Protein AF-0000000084341227 (afdb_homodimer)

Organism: Pseudonocardia thermophila (NCBI:txid1848)

Structure (mmCIF, N/CA/C/O backbone):
data_AF-0000000084341227-model_v1
#
loop_
_entity.id
_entity.type
_entity.pdbx_description
1 polymer 'Uncharacterized protein'
#
loop_
_atom_site.group_PDB
_atom_site.id
_atom_site.type_symbol
_atom_site.label_atom_id
_atom_site.label_alt_id
_atom_site.label_comp_id
_atom_site.label_asym_id
_atom_site.label_entity_id
_atom_site.label_seq_id
_atom_site.pdbx_PDB_ins_code
_atom_site.Cartn_x
_atom_site.Cartn_y
_atom_site.Cartn_z
_atom_site.occupancy
_atom_site.B_iso_or_equiv
_atom_site.auth_seq_id
_atom_site.auth_comp_id
_atom_site.auth_asym_id
_atom_site.auth_atom_id
_atom_site.pdbx_PDB_model_num
ATOM 1 N N . MET A 1 1 ? 12.602 -6.02 14.43 1 20.39 1 MET A N 1
ATOM 2 C CA . MET A 1 1 ? 13.609 -5.242 13.719 1 20.39 1 MET A CA 1
ATOM 3 C C . MET A 1 1 ? 13.367 -3.746 13.891 1 20.39 1 MET A C 1
ATOM 5 O O . MET A 1 1 ? 12.32 -3.234 13.469 1 20.39 1 MET A O 1
ATOM 9 N N . SER A 1 2 ? 13.93 -3.207 14.93 1 24.12 2 SER A N 1
ATOM 10 C CA . SER A 1 2 ? 13.805 -1.812 15.336 1 24.12 2 SER A CA 1
ATOM 11 C C . SER A 1 2 ? 14.477 -0.881 14.328 1 24.12 2 SER A C 1
ATOM 13 O O . SER A 1 2 ? 15.586 -1.153 13.867 1 24.12 2 SER A O 1
ATOM 15 N N . VAL A 1 3 ? 13.797 -0.52 13.32 1 30.31 3 VAL A N 1
ATOM 16 C CA . VAL A 1 3 ? 14.445 0.302 12.305 1 30.31 3 VAL A CA 1
ATOM 17 C C . VAL A 1 3 ? 15.055 1.54 12.953 1 30.31 3 VAL A C 1
ATOM 19 O O . VAL A 1 3 ? 14.344 2.369 13.523 1 30.31 3 VAL A O 1
ATOM 22 N N . ALA A 1 4 ? 16.203 1.324 13.625 1 31.72 4 ALA A N 1
ATOM 23 C CA . ALA A 1 4 ? 17.047 2.41 14.117 1 31.72 4 ALA A CA 1
ATOM 24 C C . ALA A 1 4 ? 17.797 3.082 12.969 1 31.72 4 ALA A C 1
ATOM 26 O O . ALA A 1 4 ? 18.312 2.406 12.078 1 31.72 4 ALA A O 1
ATOM 27 N N . PHE A 1 5 ? 17.297 4.176 12.422 1 31.36 5 PHE A N 1
ATOM 28 C CA . PHE A 1 5 ? 18.078 4.957 11.469 1 31.36 5 PHE A CA 1
ATOM 29 C C . PHE A 1 5 ? 19.391 5.406 12.086 1 31.36 5 PHE A C 1
ATOM 31 O O . PHE A 1 5 ? 19.406 6.16 13.062 1 31.36 5 PHE A O 1
ATOM 38 N N . VAL A 1 6 ? 20.25 4.523 12.195 1 34.81 6 VAL A N 1
ATOM 39 C CA . VAL A 1 6 ? 21.531 4.805 12.836 1 34.81 6 VAL A CA 1
ATOM 40 C C . VAL A 1 6 ? 22.312 5.824 12.008 1 34.81 6 VAL A C 1
ATOM 42 O O . VAL A 1 6 ? 22.641 5.57 10.844 1 34.81 6 VAL A O 1
ATOM 45 N N . ARG A 1 7 ? 22 7.164 12.07 1 32.31 7 ARG A N 1
ATOM 46 C CA . ARG A 1 7 ? 23 8.086 11.531 1 32.31 7 ARG A CA 1
ATOM 47 C C . ARG A 1 7 ? 24.344 7.91 12.219 1 32.31 7 ARG A C 1
ATOM 49 O O . ARG A 1 7 ? 24.406 7.422 13.352 1 32.31 7 ARG A O 1
ATOM 56 N N . GLU A 1 8 ? 25.5 8.156 11.43 1 34.75 8 GLU A N 1
ATOM 57 C CA . GLU A 1 8 ? 26.828 8.234 12.039 1 34.75 8 GLU A CA 1
ATOM 58 C C . GLU A 1 8 ? 26.781 9.023 13.344 1 34.75 8 GLU A C 1
ATOM 60 O O . GLU A 1 8 ? 27.219 8.531 14.383 1 34.75 8 GLU A O 1
ATOM 65 N N . GLU A 1 9 ? 27.422 10.5 13.195 1 32.94 9 GLU A N 1
ATOM 66 C CA . GLU A 1 9 ? 27.875 11.281 14.344 1 32.94 9 GLU A CA 1
ATOM 67 C C . GLU A 1 9 ? 26.688 11.711 15.203 1 32.94 9 GLU A C 1
ATOM 69 O O . GLU A 1 9 ? 25.766 12.367 14.719 1 32.94 9 GLU A O 1
ATOM 74 N N . GLY A 1 10 ? 26.141 11.172 16.25 1 33.69 10 GLY A N 1
ATOM 75 C CA . GLY A 1 10 ? 25.25 11.258 17.391 1 33.69 10 GLY A CA 1
ATOM 76 C C . GLY A 1 10 ? 24.062 12.172 17.156 1 33.69 10 GLY A C 1
ATOM 77 O O . GLY A 1 10 ? 23.203 12.328 18.016 1 33.69 10 GLY A O 1
ATOM 78 N N . LYS A 1 11 ? 24.312 13.539 16.531 1 34.28 11 LYS A N 1
ATOM 79 C CA . LYS A 1 11 ? 23.297 14.586 16.594 1 34.28 11 LYS A CA 1
ATOM 80 C C . LYS A 1 11 ? 22.078 14.211 15.758 1 34.28 11 LYS A C 1
ATOM 82 O O . LYS A 1 11 ? 22.172 14.062 14.539 1 34.28 11 LYS A O 1
ATOM 87 N N . LEU A 1 12 ? 21.297 13.273 15.922 1 38.06 12 LEU A N 1
ATOM 88 C CA . LEU A 1 12 ? 19.875 13.156 15.594 1 38.06 12 LEU A CA 1
ATOM 89 C C . LEU A 1 12 ? 19.188 14.516 15.648 1 38.06 12 LEU A C 1
ATOM 91 O O . LEU A 1 12 ? 18.641 14.898 16.688 1 38.06 12 LEU A O 1
ATOM 95 N N . THR A 1 13 ? 19.875 15.617 15.375 1 35.28 13 THR A N 1
ATOM 96 C CA . THR A 1 13 ? 19.531 16.984 15.766 1 35.28 13 THR A CA 1
ATOM 97 C C . THR A 1 13 ? 18.109 17.344 15.328 1 35.28 13 THR A C 1
ATOM 99 O O . THR A 1 13 ? 17.266 17.672 16.156 1 35.28 13 THR A O 1
ATOM 102 N N . THR A 1 14 ? 17.969 18.312 14.086 1 36.72 14 THR A N 1
ATOM 103 C CA . THR A 1 14 ? 17.109 19.422 13.727 1 36.72 14 THR A CA 1
ATOM 104 C C . THR A 1 1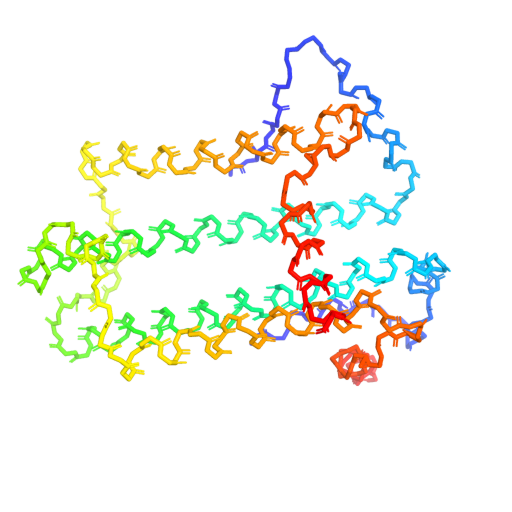4 ? 15.75 18.922 13.234 1 36.72 14 THR A C 1
ATOM 106 O O . THR A 1 14 ? 14.789 19.703 13.156 1 36.72 14 THR A O 1
ATOM 109 N N . GLU A 1 15 ? 15.664 17.953 12.359 1 40.62 15 GLU A N 1
ATOM 110 C CA . GLU A 1 15 ? 14.383 17.516 11.82 1 40.62 15 GLU A CA 1
ATOM 111 C C . GLU A 1 15 ? 13.375 17.25 12.938 1 40.62 15 GLU A C 1
ATOM 113 O O . GLU A 1 15 ? 12.164 17.391 12.734 1 40.62 15 GLU A O 1
ATOM 118 N N . PHE A 1 16 ? 13.75 16.812 13.977 1 42.38 16 PHE A N 1
ATOM 119 C CA . PHE A 1 16 ? 13.07 16.625 15.258 1 42.38 16 PHE A CA 1
ATOM 120 C C . PHE A 1 16 ? 12.516 17.953 15.758 1 42.38 16 PHE A C 1
ATOM 122 O O . PHE A 1 16 ? 11.695 17.984 16.688 1 42.38 16 PHE A O 1
ATOM 129 N N . ASP A 1 17 ? 13.234 18.922 15.281 1 46.44 17 ASP A N 1
ATOM 130 C CA . ASP A 1 17 ? 12.578 20.172 15.641 1 46.44 17 ASP A CA 1
ATOM 131 C C . ASP A 1 17 ? 11.211 20.281 14.961 1 46.44 17 ASP A C 1
ATOM 133 O O . ASP A 1 17 ? 10.32 20.984 15.461 1 46.44 17 ASP A O 1
ATOM 137 N N . TYR A 1 18 ? 11.234 20.031 13.617 1 45.94 18 TYR A N 1
ATOM 138 C CA . TYR A 1 18 ? 9.922 20.031 12.984 1 45.94 18 TYR A CA 1
ATOM 139 C C . TYR A 1 18 ? 8.891 19.328 13.852 1 45.94 18 TYR A C 1
ATOM 141 O O . TYR A 1 18 ? 7.703 19.656 13.812 1 45.94 18 TYR A O 1
ATOM 149 N N . LEU A 1 19 ? 9.484 18.281 14.68 1 52.97 19 LEU A N 1
ATOM 150 C CA . LEU A 1 19 ? 8.625 17.516 15.578 1 52.97 19 LEU A CA 1
ATOM 151 C C . LEU A 1 19 ? 8.398 18.266 16.891 1 52.97 19 LEU A C 1
ATOM 153 O O . LEU A 1 19 ? 8.07 17.641 17.906 1 52.97 19 LEU A O 1
ATOM 157 N N . ARG A 1 20 ? 8.867 19.438 16.734 1 56.62 20 ARG A N 1
ATOM 158 C CA . ARG A 1 20 ? 8.57 20.203 17.938 1 56.62 20 ARG A CA 1
ATOM 159 C C . ARG A 1 20 ? 7.07 20.281 18.188 1 56.62 20 ARG A C 1
ATOM 161 O O . ARG A 1 20 ? 6.625 20.359 19.328 1 56.62 20 ARG A O 1
ATOM 168 N N . ASP A 1 21 ? 6.469 20.203 16.875 1 69.06 21 ASP A N 1
ATOM 169 C CA . ASP A 1 21 ? 5.02 20.141 17.031 1 69.06 21 ASP A CA 1
ATOM 170 C C . ASP A 1 21 ? 4.555 18.703 17.25 1 69.06 21 ASP A C 1
ATOM 172 O O . ASP A 1 21 ? 4.797 17.844 16.391 1 69.06 21 ASP A O 1
ATOM 176 N N . ARG A 1 22 ? 4.219 18.344 18.422 1 72.75 22 ARG A N 1
ATOM 177 C CA . ARG A 1 22 ? 3.789 17.016 18.844 1 72.75 22 ARG A CA 1
ATOM 178 C C . ARG A 1 22 ? 2.816 16.422 17.844 1 72.75 22 ARG A C 1
ATOM 180 O O . ARG A 1 22 ? 2.873 15.219 17.562 1 72.75 22 ARG A O 1
ATOM 187 N N . GLN A 1 23 ? 2.012 17.281 17.312 1 75.38 23 GLN A N 1
ATOM 188 C CA . GLN A 1 23 ? 1.016 16.781 16.375 1 75.38 23 GLN A CA 1
ATOM 189 C C . GLN A 1 23 ? 1.67 16.328 15.07 1 75.38 23 GLN A C 1
ATOM 191 O O . GLN A 1 23 ? 1.323 15.281 14.523 1 75.38 23 GLN A O 1
ATOM 196 N N . VAL A 1 24 ? 2.562 17.078 14.547 1 78 24 VAL A N 1
ATOM 197 C CA . VAL A 1 24 ? 3.254 16.766 13.305 1 78 24 VAL A CA 1
ATOM 198 C C . VAL A 1 24 ? 4.109 15.516 13.492 1 78 24 VAL A C 1
ATOM 200 O O . VAL A 1 24 ? 4.168 14.656 12.609 1 78 24 VAL A O 1
ATOM 203 N N . SER A 1 25 ? 4.672 15.375 14.656 1 78.31 25 SER A N 1
ATOM 204 C CA . SER A 1 25 ? 5.48 14.195 14.953 1 78.31 25 SER A CA 1
ATOM 205 C C . SER A 1 25 ? 4.641 12.922 14.938 1 78.31 25 SER A C 1
ATOM 207 O O . SER A 1 25 ? 5.074 11.891 14.422 1 78.31 25 SER A O 1
ATOM 209 N N . LYS A 1 26 ? 3.475 13.039 15.484 1 81.06 26 LYS A N 1
ATOM 210 C CA . LYS A 1 26 ? 2.582 11.883 15.508 1 81.06 26 LYS A CA 1
ATOM 211 C C . LYS A 1 26 ? 2.146 11.508 14.094 1 81.06 26 LYS A C 1
ATOM 213 O O . LYS A 1 26 ? 2.049 10.32 13.766 1 81.06 26 LYS A O 1
ATOM 218 N N . LEU A 1 27 ? 1.914 12.562 13.273 1 83.75 27 LEU A N 1
ATOM 219 C CA . LEU A 1 27 ? 1.545 12.312 11.883 1 83.75 27 LEU A CA 1
ATOM 220 C C . LEU A 1 27 ? 2.684 11.633 11.133 1 83.75 27 LEU A C 1
ATOM 222 O O . LEU A 1 27 ? 2.451 10.719 10.336 1 83.75 27 LEU A O 1
ATOM 226 N N . LEU A 1 28 ? 3.879 12.047 11.414 1 82.62 28 LEU A N 1
ATOM 227 C CA . LEU A 1 28 ? 5.039 11.422 10.781 1 82.62 28 LEU A CA 1
ATOM 228 C C . LEU A 1 28 ? 5.156 9.961 11.188 1 82.62 28 LEU A C 1
ATOM 230 O O . LEU A 1 28 ? 5.426 9.102 10.344 1 82.62 28 LEU A O 1
ATOM 234 N N . ASP A 1 29 ? 4.879 9.641 12.453 1 82.56 29 ASP A N 1
ATOM 235 C CA . ASP A 1 29 ? 4.91 8.266 12.93 1 82.56 29 ASP A CA 1
ATOM 236 C C . ASP A 1 29 ? 3.893 7.402 12.188 1 82.56 29 ASP A C 1
ATOM 238 O O . ASP A 1 29 ? 4.195 6.27 11.805 1 82.56 29 ASP A O 1
ATOM 242 N N . LEU A 1 30 ? 2.707 7.965 12.008 1 88.5 30 LEU A N 1
ATOM 243 C CA . LEU A 1 30 ? 1.644 7.238 11.32 1 88.5 30 LEU A CA 1
ATOM 244 C C . LEU A 1 30 ? 2.023 6.957 9.875 1 88.5 30 LEU A C 1
ATOM 246 O O . LEU A 1 30 ? 1.785 5.859 9.367 1 88.5 30 LEU A O 1
ATOM 250 N N . VAL A 1 31 ? 2.619 7.934 9.203 1 89.19 31 VAL A N 1
ATOM 251 C CA . VAL A 1 31 ? 3.035 7.77 7.812 1 89.19 31 VAL A CA 1
ATOM 252 C C . VAL A 1 31 ? 4.125 6.703 7.723 1 89.19 31 VAL A C 1
ATOM 254 O O . VAL A 1 31 ? 4.086 5.84 6.84 1 89.19 31 VAL A O 1
ATOM 257 N N . LEU A 1 32 ? 5.027 6.676 8.68 1 87.62 32 LEU A N 1
ATOM 258 C CA . LEU A 1 32 ? 6.113 5.703 8.672 1 87.62 32 LEU A CA 1
ATOM 259 C C . LEU A 1 32 ? 5.582 4.297 8.922 1 87.62 32 LEU A C 1
ATOM 261 O O . LEU A 1 32 ? 6.051 3.334 8.305 1 87.62 32 LEU A O 1
ATOM 265 N N . GLN A 1 33 ? 4.625 4.23 9.859 1 90.12 33 GLN A N 1
ATOM 266 C CA . GLN A 1 33 ? 3.986 2.941 10.094 1 90.12 33 GLN A CA 1
ATOM 267 C C . GLN A 1 33 ? 3.268 2.443 8.844 1 90.12 33 GLN A C 1
ATOM 269 O O . GLN A 1 33 ? 3.373 1.268 8.484 1 90.12 33 GLN A O 1
ATOM 274 N N . LEU A 1 34 ? 2.574 3.357 8.133 1 93.19 34 LEU A N 1
ATOM 275 C CA . LEU A 1 34 ? 1.877 2.986 6.91 1 93.19 34 LEU A CA 1
ATOM 276 C C . LEU A 1 34 ? 2.867 2.572 5.828 1 93.19 34 LEU A C 1
ATOM 278 O O . LEU A 1 34 ? 2.613 1.625 5.078 1 93.19 34 LEU A O 1
ATOM 282 N N . ALA A 1 35 ? 3.973 3.271 5.75 1 89.5 35 ALA A N 1
ATOM 283 C CA . ALA A 1 35 ? 5 2.924 4.773 1 89.5 35 ALA A CA 1
ATOM 284 C C . ALA A 1 35 ? 5.539 1.517 5.02 1 89.5 35 ALA A C 1
ATOM 286 O O . ALA A 1 35 ? 5.789 0.766 4.07 1 89.5 35 ALA A O 1
ATOM 287 N N . THR A 1 36 ? 5.703 1.157 6.328 1 89.12 36 THR A N 1
ATOM 288 C CA . THR A 1 36 ? 6.156 -0.185 6.68 1 89.12 36 THR A CA 1
ATOM 289 C C . THR A 1 36 ? 5.133 -1.231 6.246 1 89.12 36 THR A C 1
ATOM 291 O O . THR A 1 36 ? 5.5 -2.277 5.707 1 89.12 36 THR A O 1
ATOM 294 N N . GLU A 1 37 ? 3.852 -0.963 6.426 1 90.69 37 GLU A N 1
ATOM 295 C CA . GLU A 1 37 ? 2.795 -1.892 6.035 1 90.69 37 GLU A CA 1
ATOM 296 C C . GLU A 1 37 ? 2.764 -2.086 4.52 1 90.69 37 GLU A C 1
ATOM 298 O O . GLU A 1 37 ? 2.586 -3.205 4.039 1 90.69 37 GLU A O 1
ATOM 303 N N . VAL A 1 38 ? 2.889 -1.001 3.797 1 93.06 38 VAL A N 1
ATOM 304 C CA . VAL A 1 38 ? 2.932 -1.081 2.34 1 93.06 38 VAL A CA 1
ATOM 305 C C . VAL A 1 38 ? 4.117 -1.939 1.904 1 93.06 38 VAL A C 1
ATOM 307 O O . VAL A 1 38 ? 3.982 -2.795 1.026 1 93.06 38 VAL A O 1
ATOM 310 N N . HIS A 1 39 ? 5.254 -1.743 2.617 1 89.81 39 HIS A N 1
ATOM 311 C CA . HIS A 1 39 ? 6.445 -2.527 2.311 1 89.81 39 HIS A CA 1
ATOM 312 C C . HIS A 1 39 ? 6.203 -4.012 2.555 1 89.81 39 HIS A C 1
ATOM 314 O O . HIS A 1 39 ? 6.52 -4.848 1.701 1 89.81 39 HIS A O 1
ATOM 320 N N . VAL A 1 40 ? 5.629 -4.383 3.656 1 90.31 40 VAL A N 1
ATOM 321 C CA . VAL A 1 40 ? 5.363 -5.773 4.008 1 90.31 40 VAL A CA 1
ATOM 322 C C . VAL A 1 40 ? 4.402 -6.391 2.994 1 90.31 40 VAL A C 1
ATOM 324 O O . VAL A 1 40 ? 4.602 -7.52 2.547 1 90.31 40 VAL A O 1
ATOM 327 N N . SER A 1 41 ? 3.42 -5.645 2.613 1 92.94 41 SER A N 1
ATOM 328 C CA . SER A 1 41 ? 2.453 -6.129 1.635 1 92.94 41 SER A CA 1
ATOM 329 C C . SER A 1 41 ? 3.111 -6.379 0.283 1 92.94 41 SER A C 1
ATOM 331 O O . SER A 1 41 ? 2.826 -7.383 -0.376 1 92.94 41 SER A O 1
ATOM 333 N N . ARG A 1 42 ? 4.012 -5.5 -0.127 1 92.62 42 ARG A N 1
ATOM 334 C CA . ARG A 1 42 ? 4.711 -5.668 -1.396 1 92.62 42 ARG A CA 1
ATOM 335 C C . ARG A 1 42 ? 5.594 -6.91 -1.374 1 92.62 42 ARG A C 1
ATOM 337 O O . ARG A 1 42 ? 5.672 -7.641 -2.363 1 92.62 42 ARG A O 1
ATOM 344 N N . GLN A 1 43 ? 6.254 -7.141 -0.25 1 91.81 43 GLN A N 1
ATOM 345 C CA . GLN A 1 43 ? 7.074 -8.336 -0.11 1 91.81 43 GLN A CA 1
ATOM 346 C C . GLN A 1 43 ? 6.227 -9.602 -0.227 1 91.81 43 GLN A C 1
ATOM 348 O O . GLN A 1 43 ? 6.625 -10.562 -0.888 1 91.81 43 GLN A O 1
ATOM 353 N N . ARG A 1 44 ? 5.066 -9.555 0.352 1 94.75 44 ARG A N 1
ATOM 354 C CA . ARG A 1 44 ? 4.184 -10.719 0.297 1 94.75 44 ARG A CA 1
ATOM 355 C C . ARG A 1 44 ? 3.662 -10.945 -1.118 1 94.75 44 ARG A C 1
ATOM 357 O O . ARG A 1 44 ? 3.553 -12.086 -1.571 1 94.75 44 ARG A O 1
ATOM 364 N N . GLU A 1 45 ? 3.391 -9.891 -1.789 1 95 45 GLU A N 1
ATOM 365 C CA . GLU A 1 45 ? 2.971 -9.977 -3.184 1 95 45 GLU A CA 1
ATOM 366 C C . GLU A 1 45 ? 4.07 -10.586 -4.055 1 95 45 GLU A C 1
ATOM 368 O O . GLU A 1 45 ? 3.797 -11.438 -4.906 1 95 45 GLU A O 1
ATOM 373 N N . ARG A 1 46 ? 5.301 -10.133 -3.793 1 95 46 ARG A N 1
ATOM 374 C CA . ARG A 1 46 ? 6.418 -10.68 -4.551 1 95 46 ARG A CA 1
ATOM 375 C C . ARG A 1 46 ? 6.609 -12.164 -4.258 1 95 46 ARG A C 1
ATOM 377 O O . ARG A 1 46 ? 6.902 -12.945 -5.164 1 95 46 ARG A O 1
ATOM 384 N N . ALA A 1 47 ? 6.445 -12.555 -3.033 1 95.75 47 ALA A N 1
ATOM 385 C CA . ALA A 1 47 ? 6.527 -13.969 -2.664 1 95.75 47 ALA A CA 1
ATOM 386 C C . ALA A 1 47 ? 5.438 -14.781 -3.357 1 95.75 47 ALA A C 1
ATOM 388 O O . ALA A 1 47 ? 5.703 -15.867 -3.883 1 95.75 47 ALA A O 1
ATOM 389 N N . LEU A 1 48 ? 4.285 -14.25 -3.418 1 96.81 48 LEU A N 1
ATOM 390 C CA . LEU A 1 48 ? 3.166 -14.914 -4.086 1 96.81 48 LEU A CA 1
ATOM 391 C C . LEU A 1 48 ? 3.457 -15.109 -5.57 1 96.81 48 LEU A C 1
ATOM 393 O O . LEU A 1 48 ? 3.268 -16.203 -6.102 1 96.81 48 LEU A O 1
ATOM 397 N N . GLU A 1 49 ? 3.928 -14.008 -6.184 1 96.5 49 GLU A N 1
ATOM 398 C CA . GLU A 1 49 ? 4.262 -14.078 -7.602 1 96.5 49 GLU A CA 1
ATOM 399 C C . GLU A 1 49 ? 5.34 -15.133 -7.863 1 96.5 49 GLU A C 1
ATOM 401 O O . GLU A 1 49 ? 5.227 -15.922 -8.805 1 96.5 49 GLU A O 1
ATOM 406 N N . ALA A 1 50 ? 6.348 -15.172 -7.043 1 95.88 50 ALA A N 1
ATOM 407 C CA . ALA A 1 50 ? 7.441 -16.125 -7.195 1 95.88 50 ALA A CA 1
ATOM 408 C C . ALA A 1 50 ? 6.941 -17.562 -7.055 1 95.88 50 ALA A C 1
ATOM 410 O O . ALA A 1 50 ? 7.344 -18.438 -7.816 1 95.88 50 ALA A O 1
ATOM 411 N N . LEU A 1 51 ? 6.07 -17.797 -6.117 1 96.81 51 LEU A N 1
ATOM 412 C CA . LEU A 1 51 ? 5.527 -19.141 -5.898 1 96.81 51 LEU A CA 1
ATOM 413 C C . LEU A 1 51 ? 4.672 -19.578 -7.082 1 96.81 51 LEU A C 1
ATOM 415 O O . LEU A 1 51 ? 4.723 -20.734 -7.496 1 96.81 51 LEU A O 1
ATOM 419 N N . LEU A 1 52 ? 3.92 -18.672 -7.668 1 97.44 52 LEU A N 1
ATOM 420 C CA . LEU A 1 52 ? 3.088 -19 -8.82 1 97.44 52 LEU A CA 1
ATOM 421 C C . LEU A 1 52 ? 3.949 -19.359 -10.023 1 97.44 52 LEU A C 1
ATOM 423 O O . LEU A 1 52 ? 3.578 -20.219 -10.828 1 97.44 52 LEU A O 1
ATOM 427 N N . VAL A 1 53 ? 5.102 -18.688 -10.141 1 96.31 53 VAL A N 1
ATOM 428 C CA . VAL A 1 53 ? 6.047 -19.016 -11.195 1 96.31 53 VAL A CA 1
ATOM 429 C C . VAL A 1 53 ? 6.625 -20.406 -10.953 1 96.31 53 VAL A C 1
ATOM 431 O O . VAL A 1 53 ? 6.66 -21.25 -11.859 1 96.31 53 VAL A O 1
ATOM 434 N N . ARG A 1 54 ? 7.008 -20.688 -9.688 1 95.12 54 ARG A N 1
ATOM 435 C CA . ARG A 1 54 ? 7.586 -21.984 -9.328 1 95.12 54 ARG A CA 1
ATOM 436 C C . ARG A 1 54 ? 6.594 -23.109 -9.578 1 95.12 54 ARG A C 1
ATOM 438 O O . ARG A 1 54 ? 6.992 -24.219 -9.969 1 95.12 54 ARG A O 1
ATOM 445 N N . HIS A 1 55 ? 5.324 -22.781 -9.453 1 96.38 55 HIS A N 1
ATOM 446 C CA . HIS A 1 55 ? 4.285 -23.797 -9.609 1 96.38 55 HIS A CA 1
ATOM 447 C C . HIS A 1 55 ? 3.803 -23.859 -11.055 1 96.38 55 HIS A C 1
ATOM 449 O O . HIS A 1 55 ? 2.867 -24.609 -11.367 1 96.38 55 HIS A O 1
ATOM 455 N N . GLY A 1 56 ? 4.352 -23.062 -11.898 1 96.19 56 GLY A N 1
ATOM 456 C CA . GLY A 1 56 ? 4.07 -23.125 -13.32 1 96.19 56 GLY A CA 1
ATOM 457 C C . GLY A 1 56 ? 2.777 -22.438 -13.711 1 96.19 56 GLY A C 1
ATOM 458 O O . GLY A 1 56 ? 2.264 -22.656 -14.812 1 96.19 56 GLY A O 1
ATOM 459 N N . VAL A 1 57 ? 2.236 -21.688 -12.812 1 97.25 57 VAL A N 1
ATOM 460 C CA . VAL A 1 57 ? 0.988 -20.984 -13.094 1 97.25 57 VAL A CA 1
ATOM 461 C C . VAL A 1 57 ? 1.273 -19.719 -13.898 1 97.25 57 VAL A C 1
ATOM 463 O O . VAL A 1 57 ? 0.497 -19.344 -14.781 1 97.25 57 VAL A O 1
ATOM 466 N N . LEU A 1 58 ? 2.36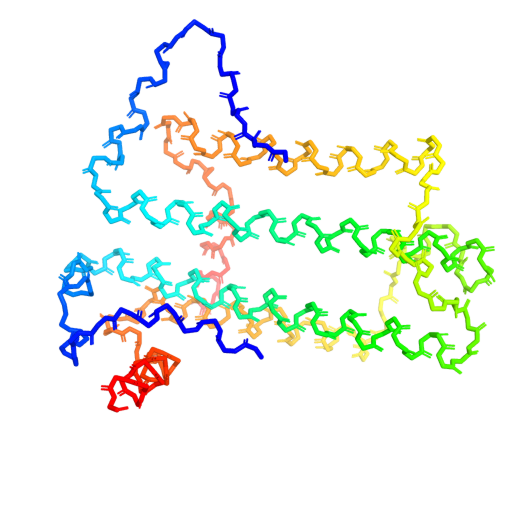1 -19.062 -13.531 1 97.12 58 LEU A N 1
ATOM 467 C CA . LEU A 1 58 ? 2.834 -17.875 -14.242 1 97.12 58 LEU A CA 1
ATOM 468 C C . LEU A 1 58 ? 4.227 -18.109 -14.812 1 97.12 58 LEU A C 1
ATOM 470 O O . LEU A 1 58 ? 4.988 -18.922 -14.305 1 97.12 58 LEU A O 1
ATOM 474 N N . LYS A 1 59 ? 4.492 -17.344 -15.852 1 96.62 59 LYS A N 1
ATOM 475 C CA . LYS A 1 59 ? 5.871 -17.266 -16.328 1 96.62 59 LYS A CA 1
ATOM 476 C C . LYS A 1 59 ? 6.617 -16.125 -15.633 1 96.62 59 LYS A C 1
ATOM 478 O O . LYS A 1 59 ? 6.012 -15.125 -15.25 1 96.62 59 LYS A O 1
ATOM 483 N N . ALA A 1 60 ? 7.941 -16.297 -15.508 1 92.75 60 ALA A N 1
ATOM 484 C CA . ALA A 1 60 ? 8.766 -15.227 -14.938 1 92.75 60 ALA A CA 1
ATOM 485 C C . ALA A 1 60 ? 8.594 -13.922 -15.711 1 92.75 60 ALA A C 1
ATOM 487 O O . ALA A 1 60 ? 8.656 -13.914 -16.938 1 92.75 60 ALA A O 1
ATOM 488 N N . GLY A 1 61 ? 8.289 -12.781 -15.016 1 91.06 61 GLY A N 1
ATOM 489 C CA . GLY A 1 61 ? 8.195 -11.469 -15.625 1 91.06 61 GLY A CA 1
ATOM 490 C C . GLY A 1 61 ? 6.836 -11.195 -16.25 1 91.06 61 GLY A C 1
ATOM 491 O O . GLY A 1 61 ? 6.59 -10.102 -16.75 1 91.06 61 GLY A O 1
ATOM 492 N N . GLU A 1 62 ? 5.961 -12.203 -16.172 1 95.31 62 GLU A N 1
ATOM 493 C CA . GLU A 1 62 ? 4.652 -12.078 -16.812 1 95.31 62 GLU A CA 1
ATOM 494 C C . GLU A 1 62 ? 3.857 -10.914 -16.219 1 95.31 62 GLU A C 1
ATOM 496 O O . GLU A 1 62 ? 3.184 -10.188 -16.953 1 95.31 62 GLU A O 1
ATOM 501 N N . VAL A 1 63 ? 3.949 -10.75 -14.961 1 94.19 63 VAL A N 1
ATOM 502 C CA . VAL A 1 63 ? 3.227 -9.672 -14.297 1 94.19 63 VAL A CA 1
ATOM 503 C C . VAL A 1 63 ? 3.799 -8.32 -14.734 1 94.19 63 VAL A C 1
ATOM 505 O O . VAL A 1 63 ? 3.049 -7.379 -15 1 94.19 63 VAL A O 1
ATOM 508 N N . ASP A 1 64 ? 5.062 -8.148 -14.875 1 91.25 64 ASP A N 1
ATOM 509 C CA . ASP A 1 64 ? 5.719 -6.91 -15.289 1 91.25 64 ASP A CA 1
ATOM 510 C C . ASP A 1 64 ? 5.379 -6.562 -16.734 1 91.25 64 ASP A C 1
ATOM 512 O O . ASP A 1 64 ? 5.391 -5.391 -17.109 1 91.25 64 ASP A O 1
ATOM 516 N N . GLN A 1 65 ? 5.031 -7.535 -17.516 1 94 65 GLN A N 1
ATOM 517 C CA . GLN A 1 65 ? 4.75 -7.336 -18.922 1 94 65 GLN A CA 1
ATOM 518 C C . GLN A 1 65 ? 3.25 -7.352 -19.203 1 94 65 GLN A C 1
ATOM 520 O O . GLN A 1 65 ? 2.822 -7.445 -20.359 1 94 65 GLN A O 1
ATOM 525 N N . PHE A 1 66 ? 2.523 -7.375 -18.109 1 93.62 66 PHE A N 1
ATOM 526 C CA . PHE A 1 66 ? 1.071 -7.434 -18.219 1 93.62 66 PHE A CA 1
ATOM 527 C C . PHE A 1 66 ? 0.542 -6.246 -19.016 1 93.62 66 PHE A C 1
ATOM 529 O O . PHE A 1 66 ? 0.861 -5.094 -18.703 1 93.62 66 PHE A O 1
ATOM 536 N N . ARG A 1 67 ? -0.239 -6.449 -20.109 1 96.19 67 ARG A N 1
ATOM 537 C CA . ARG A 1 67 ? -0.97 -5.461 -20.891 1 96.19 67 ARG A CA 1
ATOM 538 C C . ARG A 1 67 ? -2.477 -5.68 -20.781 1 96.19 67 ARG A C 1
ATOM 540 O O . ARG A 1 67 ? -3.012 -6.629 -21.359 1 96.19 67 ARG A O 1
ATOM 547 N N . PRO A 1 68 ? -3.098 -4.809 -20.016 1 95.25 68 PRO A N 1
ATOM 548 C CA . PRO A 1 68 ? -4.531 -5.02 -19.797 1 95.25 68 PRO A CA 1
ATOM 549 C C . PRO A 1 68 ? -5.348 -4.879 -21.078 1 95.25 68 PRO A C 1
ATOM 551 O O . PRO A 1 68 ? -5.004 -4.078 -21.953 1 95.25 68 PRO A O 1
ATOM 554 N N . SER A 1 69 ? -6.375 -5.723 -21.172 1 96.88 69 SER A N 1
ATOM 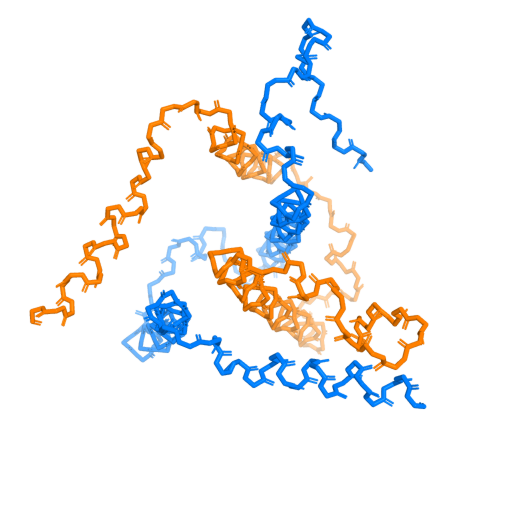555 C CA . SER A 1 69 ? -7.402 -5.465 -22.188 1 96.88 69 SER A CA 1
ATOM 556 C C . SER A 1 69 ? -8.102 -4.133 -21.938 1 96.88 69 SER A C 1
ATOM 558 O O . SER A 1 69 ? -7.895 -3.508 -20.891 1 96.88 69 SER A O 1
ATOM 560 N N . GLU A 1 70 ? -8.875 -3.719 -22.875 1 96.12 70 GLU A N 1
ATOM 561 C CA . GLU A 1 70 ? -9.609 -2.467 -22.719 1 96.12 70 GLU A CA 1
ATOM 562 C C . GLU A 1 70 ? -10.484 -2.506 -21.469 1 96.12 70 GLU A C 1
ATOM 564 O O . GLU A 1 70 ? -10.5 -1.559 -20.672 1 96.12 70 GLU A O 1
ATOM 569 N N . ASP A 1 71 ? -11.18 -3.627 -21.266 1 96.38 71 ASP A N 1
ATOM 570 C CA . ASP A 1 71 ? -12.062 -3.781 -20.109 1 96.38 71 ASP A CA 1
ATOM 571 C C . ASP A 1 71 ? -11.266 -3.789 -18.812 1 96.38 71 ASP A C 1
ATOM 573 O O . ASP A 1 71 ? -11.68 -3.18 -17.828 1 96.38 71 ASP A O 1
ATOM 577 N N . GLU A 1 72 ? -10.094 -4.406 -18.797 1 94.94 72 GLU A N 1
ATOM 578 C CA . GLU A 1 72 ? -9.234 -4.457 -17.609 1 94.94 72 GLU A CA 1
ATOM 579 C C . GLU A 1 72 ? -8.672 -3.08 -17.281 1 94.94 72 GLU A C 1
ATOM 581 O O . GLU A 1 72 ? -8.609 -2.695 -16.109 1 94.94 72 GLU A O 1
ATOM 586 N N . ALA A 1 73 ? -8.281 -2.346 -18.266 1 94.19 73 ALA A N 1
ATOM 587 C CA . ALA A 1 73 ? -7.734 -1.004 -18.094 1 94.19 73 ALA A CA 1
ATOM 588 C C . ALA A 1 73 ? -8.766 -0.061 -17.484 1 94.19 73 ALA A C 1
ATOM 590 O O . ALA A 1 73 ? -8.43 0.786 -16.656 1 94.19 73 ALA A O 1
ATOM 591 N N . GLN A 1 74 ? -9.992 -0.229 -17.891 1 94.56 74 GLN A N 1
ATOM 592 C CA . GLN A 1 74 ? -11.062 0.607 -17.359 1 94.56 74 GLN A CA 1
ATOM 593 C C . GLN A 1 74 ? -11.242 0.382 -15.867 1 94.56 74 GLN A C 1
ATOM 595 O O . GLN A 1 74 ? -11.461 1.333 -15.117 1 94.56 74 GLN A O 1
ATOM 600 N N . VAL A 1 75 ? -11.125 -0.858 -15.438 1 92.69 75 VAL A N 1
ATOM 601 C CA . VAL A 1 75 ? -11.266 -1.186 -14.023 1 92.69 75 VAL A CA 1
ATOM 602 C C . VAL A 1 75 ? -10.117 -0.56 -13.234 1 92.69 75 VAL A C 1
ATOM 604 O O . VAL A 1 75 ? -10.344 0.086 -12.203 1 92.69 75 VAL A O 1
ATOM 607 N N . LEU A 1 76 ? -8.914 -0.677 -13.773 1 91.94 76 LEU A N 1
ATOM 608 C CA . LEU A 1 76 ? -7.734 -0.132 -13.109 1 91.94 76 LEU A CA 1
ATOM 609 C C . LEU A 1 76 ? -7.805 1.39 -13.039 1 91.94 76 LEU A C 1
ATOM 611 O O . LEU A 1 76 ? -7.473 1.982 -12.008 1 91.94 76 LEU A O 1
ATOM 615 N N . ASP A 1 77 ? -8.258 2.006 -14.047 1 89.94 77 ASP A N 1
ATOM 616 C CA . ASP A 1 77 ? -8.375 3.459 -14.109 1 89.94 77 ASP A CA 1
ATOM 617 C C . ASP A 1 77 ? -9.414 3.967 -13.117 1 89.94 77 ASP A C 1
ATOM 619 O O . ASP A 1 77 ? -9.219 4.996 -12.469 1 89.94 77 ASP A O 1
ATOM 623 N N . ARG A 1 78 ? -10.523 3.252 -12.969 1 91.44 78 ARG A N 1
ATOM 624 C CA . ARG A 1 78 ? -11.57 3.635 -12.031 1 91.44 78 ARG A CA 1
ATOM 625 C C . ARG A 1 78 ? -11.055 3.609 -10.594 1 91.44 78 ARG A C 1
ATOM 627 O O . ARG A 1 78 ? -11.352 4.512 -9.805 1 91.44 78 ARG A O 1
ATOM 634 N N . GLU A 1 79 ? -10.281 2.6 -10.273 1 88.56 79 GLU A N 1
ATOM 635 C CA . GLU A 1 79 ? -9.727 2.488 -8.93 1 88.56 79 GLU A CA 1
ATOM 636 C C . GLU A 1 79 ? -8.742 3.617 -8.648 1 88.56 79 GLU A C 1
ATOM 638 O O . GLU A 1 79 ? -8.797 4.246 -7.59 1 88.56 79 GLU A O 1
ATOM 643 N N . LYS A 1 80 ? -7.902 3.951 -9.648 1 88.38 80 LYS A N 1
ATOM 644 C CA . LYS A 1 80 ? -6.906 5.008 -9.516 1 88.38 80 LYS A CA 1
ATOM 645 C C . LYS A 1 80 ? -7.57 6.375 -9.383 1 88.38 80 LYS A C 1
ATOM 647 O O . LYS A 1 80 ? -7.207 7.16 -8.5 1 88.38 80 LYS A O 1
ATOM 652 N N . ASN A 1 81 ? -8.516 6.566 -10.234 1 85.06 81 ASN A N 1
ATOM 653 C CA . ASN A 1 81 ? -9.211 7.852 -10.227 1 85.06 81 ASN A CA 1
ATOM 654 C C . ASN A 1 81 ? -10.023 8.031 -8.945 1 85.06 81 ASN A C 1
ATOM 656 O O . ASN A 1 81 ? -10.102 9.141 -8.406 1 85.06 81 ASN A O 1
ATOM 660 N N . GLY A 1 82 ? -10.633 6.895 -8.5 1 83.31 82 GLY A N 1
ATOM 661 C CA . GLY A 1 82 ? -11.375 6.949 -7.258 1 83.31 82 GLY A CA 1
ATOM 662 C C . GLY A 1 82 ? -10.531 7.391 -6.078 1 83.31 82 GLY A C 1
ATOM 663 O O . GLY A 1 82 ? -10.93 8.289 -5.328 1 83.31 82 GLY A O 1
ATOM 664 N N . LEU A 1 83 ? -9.336 6.867 -5.938 1 85.31 83 LEU A N 1
ATOM 665 C CA . LEU A 1 83 ? -8.43 7.234 -4.852 1 85.31 83 LEU A CA 1
ATOM 666 C C . LEU A 1 83 ? -7.969 8.68 -5 1 85.31 83 LEU A C 1
ATOM 668 O O . LEU A 1 83 ? -7.977 9.438 -4.027 1 85.31 83 LEU A O 1
ATOM 672 N N . THR A 1 84 ? -7.645 9.047 -6.211 1 86.19 84 THR A N 1
ATOM 673 C CA . THR A 1 84 ? -7.148 10.398 -6.477 1 86.19 84 THR A CA 1
ATOM 674 C C . THR A 1 84 ? -8.219 11.438 -6.156 1 86.19 84 THR A C 1
ATOM 676 O O . THR A 1 84 ? -7.93 12.445 -5.504 1 86.19 84 THR A O 1
ATOM 679 N N . ASN A 1 85 ? -9.414 11.156 -6.504 1 80.94 85 ASN A N 1
ATOM 680 C CA . ASN A 1 85 ? -10.516 12.078 -6.258 1 80.94 85 ASN A CA 1
ATOM 681 C C . ASN A 1 85 ? -10.766 12.266 -4.762 1 80.94 85 ASN A C 1
ATOM 683 O O . ASN A 1 85 ? -10.984 13.391 -4.301 1 80.94 85 ASN A O 1
ATOM 687 N N . ARG A 1 86 ? -10.742 11.117 -4.02 1 84.69 86 ARG A N 1
ATOM 688 C CA . ARG A 1 86 ? -10.961 11.203 -2.578 1 84.69 86 ARG A CA 1
ATOM 689 C C . ARG A 1 86 ? -9.867 12.031 -1.905 1 84.69 86 ARG A C 1
ATOM 691 O O . ARG A 1 86 ? -10.156 12.852 -1.032 1 84.69 86 ARG A O 1
ATOM 698 N N . LEU A 1 87 ? -8.648 11.875 -2.367 1 82.75 87 LEU A N 1
ATOM 699 C CA . LEU A 1 87 ? -7.535 12.617 -1.784 1 82.75 87 LEU A CA 1
ATOM 700 C C . LEU A 1 87 ? -7.645 14.102 -2.104 1 82.75 87 LEU A C 1
ATOM 702 O O . LEU A 1 87 ? -7.43 14.945 -1.231 1 82.75 87 LEU A O 1
ATOM 706 N N . ILE A 1 88 ? -8.039 14.492 -3.342 1 79.31 88 ILE A N 1
ATOM 707 C CA . ILE A 1 88 ? -8.164 15.883 -3.764 1 79.31 88 ILE A CA 1
ATOM 708 C C . ILE A 1 88 ? -9.297 16.562 -2.988 1 79.31 88 ILE A C 1
ATOM 710 O O . ILE A 1 88 ? -9.172 17.703 -2.564 1 79.31 88 ILE A O 1
ATOM 714 N N . ARG A 1 89 ? -10.336 15.766 -2.764 1 79.12 89 ARG A N 1
ATOM 715 C CA . ARG A 1 89 ? -11.453 16.297 -1.995 1 79.12 89 ARG A CA 1
ATOM 716 C C . ARG A 1 89 ? -11.031 16.641 -0.57 1 79.12 89 ARG A C 1
ATOM 718 O O . ARG A 1 89 ? -11.391 17.688 -0.041 1 79.12 89 ARG A O 1
ATOM 725 N N . ILE A 1 90 ? -10.211 15.758 0.032 1 78.94 90 ILE A N 1
ATOM 726 C CA . ILE A 1 90 ? -9.742 15.984 1.396 1 78.94 90 ILE A CA 1
ATOM 727 C C . ILE A 1 90 ? -8.859 17.234 1.442 1 78.94 90 ILE A C 1
ATOM 729 O O . ILE A 1 90 ? -8.992 18.047 2.348 1 78.94 90 ILE A O 1
ATOM 733 N N . ILE A 1 91 ? -8.078 17.438 0.442 1 75.81 91 ILE A N 1
ATOM 734 C CA . ILE A 1 91 ? -7.105 18.531 0.413 1 75.81 91 ILE A CA 1
ATOM 735 C C . ILE A 1 91 ? -7.82 19.844 0.151 1 75.81 91 ILE A C 1
ATOM 737 O O . ILE A 1 91 ? -7.473 20.875 0.739 1 75.81 91 ILE A O 1
ATOM 741 N N . THR A 1 92 ? -8.82 19.875 -0.717 1 75.12 92 THR A N 1
ATOM 742 C CA . THR A 1 92 ? -9.438 21.125 -1.166 1 75.12 92 THR A CA 1
ATOM 743 C C . THR A 1 92 ? -10.625 21.5 -0.279 1 75.12 92 THR A C 1
ATOM 745 O O . THR A 1 92 ? -11.055 22.641 -0.261 1 75.12 92 THR A O 1
ATOM 748 N N . GLU A 1 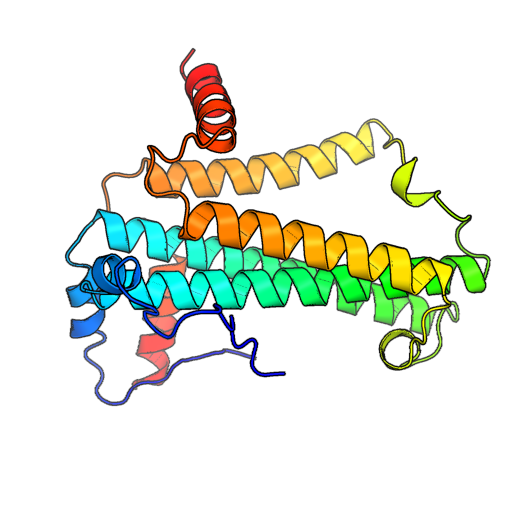93 ? -11.258 20.547 0.336 1 65.62 93 GLU A N 1
ATOM 749 C CA . GLU A 1 93 ? -12.453 20.875 1.108 1 65.62 93 GLU A CA 1
ATOM 750 C C . GLU A 1 93 ? -12.109 21.75 2.307 1 65.62 93 GLU A C 1
ATOM 752 O O . GLU A 1 93 ? -11.07 21.562 2.947 1 65.62 93 GLU A O 1
ATOM 757 N N . ASP A 1 94 ? -12.531 23.016 2.396 1 58.03 94 ASP A N 1
ATOM 758 C CA . ASP A 1 94 ? -12.359 23.984 3.48 1 58.03 94 ASP A CA 1
ATOM 759 C C . ASP A 1 94 ? -12.766 23.375 4.82 1 58.03 94 ASP A C 1
ATOM 761 O O . ASP A 1 94 ? -12.211 23.734 5.863 1 58.03 94 ASP A O 1
ATOM 765 N N . GLY A 1 95 ? -13.977 22.656 4.785 1 49.06 95 GLY A N 1
ATOM 766 C CA . GLY A 1 95 ? -14.484 22.172 6.055 1 49.06 95 GLY A CA 1
ATOM 767 C C . GLY A 1 95 ? -13.789 20.922 6.547 1 49.06 95 GLY A C 1
ATOM 768 O O . GLY A 1 95 ? -12.891 20.406 5.875 1 49.06 95 GLY A O 1
ATOM 769 N N . PRO A 1 96 ? -13.977 20.797 7.859 1 45.22 96 PRO A N 1
ATOM 770 C CA . PRO A 1 96 ? -13.406 19.531 8.328 1 45.22 96 PRO A CA 1
ATOM 771 C C . PRO A 1 96 ? -13.695 18.375 7.375 1 45.22 96 PRO A C 1
ATOM 773 O O . PRO A 1 96 ? -14.727 18.359 6.695 1 45.22 96 PRO A O 1
ATOM 776 N N . ALA A 1 97 ? -12.898 17.906 6.609 1 45.53 97 ALA A N 1
ATOM 777 C CA . ALA A 1 97 ? -13.281 16.766 5.777 1 45.53 97 ALA A CA 1
ATOM 778 C C . ALA A 1 97 ? -14.492 16.047 6.359 1 45.53 97 ALA A C 1
ATOM 780 O O . ALA A 1 97 ? -14.516 15.734 7.555 1 45.53 97 ALA A O 1
ATOM 781 N N . GLU A 1 98 ? -15.727 16.5 6.016 1 43.72 98 GLU A N 1
ATOM 782 C CA . GLU A 1 98 ? -16.875 15.719 6.465 1 43.72 98 GLU A CA 1
ATOM 783 C C . GLU A 1 98 ? -16.562 14.227 6.496 1 43.72 98 GLU A C 1
ATOM 785 O O . GLU A 1 98 ? -16.469 13.578 5.449 1 43.72 98 GLU A O 1
ATOM 790 N N . HIS A 1 99 ? -15.477 13.852 6.785 1 45.19 99 HIS A N 1
ATOM 791 C CA . HIS A 1 99 ? -15.062 12.461 6.59 1 45.19 99 HIS A CA 1
ATOM 792 C C . HIS A 1 99 ? -15.922 11.508 7.418 1 45.19 99 HIS A C 1
ATOM 794 O O . HIS A 1 99 ? -15.812 11.477 8.648 1 45.19 99 HIS A O 1
ATOM 800 N N . PRO A 1 100 ? -16.969 11.141 6.766 1 43.16 100 PRO A N 1
ATOM 801 C CA . PRO A 1 100 ? -17.797 10.141 7.441 1 43.16 100 PRO A CA 1
ATOM 802 C C . PRO A 1 100 ? -16.984 9.125 8.234 1 43.16 100 PRO A C 1
ATOM 804 O O . PRO A 1 100 ? -17.438 8.617 9.258 1 43.16 100 PRO A O 1
ATOM 807 N N . LEU A 1 101 ? -15.891 8.898 7.625 1 46.03 101 LEU A N 1
ATOM 808 C CA . LEU A 1 101 ? -15.094 7.938 8.375 1 46.03 101 LEU A CA 1
ATOM 809 C C . LEU A 1 101 ? -14.656 8.523 9.719 1 46.03 101 LEU A C 1
ATOM 811 O O . LEU A 1 101 ? -14.531 7.789 10.703 1 46.03 101 LEU A O 1
ATOM 815 N N . ARG A 1 102 ? -14.461 9.859 9.625 1 47.84 102 ARG A N 1
ATOM 816 C CA . ARG A 1 102 ? -14.164 10.469 10.914 1 47.84 102 ARG A CA 1
ATOM 817 C C . ARG A 1 102 ? -15.344 10.328 11.867 1 47.84 102 ARG A C 1
ATOM 819 O O . ARG A 1 102 ? -15.164 10.039 13.055 1 47.84 102 ARG A O 1
ATOM 826 N N . ARG A 1 103 ? -16.516 10.719 11.258 1 47.72 103 ARG A N 1
ATOM 827 C CA . ARG A 1 103 ? -17.688 10.492 12.086 1 47.72 103 ARG A CA 1
ATOM 828 C C . ARG A 1 103 ? -17.828 9.023 12.453 1 47.72 103 ARG A C 1
ATOM 830 O O . ARG A 1 103 ? -18.156 8.688 13.594 1 47.72 103 ARG A O 1
ATOM 837 N N . GLN A 1 104 ? -17.734 8.156 11.5 1 45.5 104 GLN A N 1
ATOM 838 C CA . GLN A 1 104 ? -17.797 6.723 11.766 1 45.5 104 GLN A CA 1
ATOM 839 C C . GLN A 1 104 ? -16.703 6.297 12.742 1 45.5 104 GLN A C 1
ATOM 841 O O . GLN A 1 104 ? -16.953 5.48 13.633 1 45.5 104 GLN A O 1
ATOM 846 N N . TRP A 1 105 ? -15.625 6.867 12.531 1 44.97 105 TRP A N 1
ATOM 847 C CA . TRP A 1 105 ? -14.523 6.609 13.453 1 44.97 105 TRP A CA 1
ATOM 848 C C . TRP A 1 105 ? -14.766 7.281 14.797 1 44.97 105 TRP A C 1
ATOM 850 O O . TRP A 1 105 ? -14.523 6.688 15.852 1 44.97 105 TRP A O 1
ATOM 860 N N . GLU A 1 106 ? -15.328 8.508 14.602 1 46.19 106 GLU A N 1
ATOM 861 C CA . GLU A 1 106 ? -15.758 9.203 15.812 1 46.19 106 GLU A CA 1
ATOM 862 C C . GLU A 1 106 ? -16.906 8.461 16.484 1 46.19 106 GLU A C 1
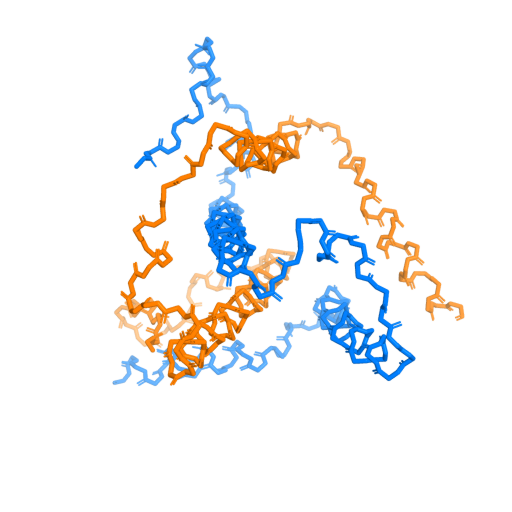ATOM 864 O O . GLU A 1 106 ? -16.938 8.336 17.719 1 46.19 106 GLU A O 1
ATOM 869 N N . ASP A 1 107 ? -17.844 8.078 15.664 1 47.78 107 ASP A N 1
ATOM 870 C CA . ASP A 1 107 ? -18.969 7.289 16.172 1 47.78 107 ASP A CA 1
ATOM 871 C C . ASP A 1 107 ? -18.484 5.957 16.734 1 47.78 107 ASP A C 1
ATOM 873 O O . ASP A 1 107 ? -18.969 5.512 17.781 1 47.78 107 ASP A O 1
ATOM 877 N N . ALA A 1 108 ? -17.609 5.379 16.125 1 45.28 108 ALA A N 1
ATOM 878 C CA . ALA A 1 108 ? -17.078 4.09 16.547 1 45.28 108 ALA A CA 1
ATOM 879 C C . ALA A 1 108 ? -16.219 4.25 17.812 1 45.28 108 ALA A C 1
ATOM 881 O O . ALA A 1 108 ? -16.266 3.41 18.719 1 45.28 108 ALA A O 1
ATOM 882 N N . LEU A 1 109 ? -15.586 5.293 17.828 1 43.34 109 LEU A N 1
ATOM 883 C CA . LEU A 1 109 ? -14.789 5.621 19 1 43.34 109 LEU A CA 1
ATOM 884 C C . LEU A 1 109 ? -15.68 6.035 20.172 1 43.34 109 LEU A C 1
ATOM 886 O O . LEU A 1 109 ? -15.383 5.73 21.328 1 43.34 109 LEU A O 1
ATOM 890 N N . ASN A 1 110 ? -16.656 6.695 19.797 1 46.25 110 ASN A N 1
ATOM 891 C CA . ASN A 1 110 ? -17.609 7.121 20.812 1 46.25 110 ASN A CA 1
ATOM 892 C C . ASN A 1 110 ? -18.484 5.957 21.281 1 46.25 110 ASN A C 1
ATOM 894 O O . ASN A 1 110 ? -18.938 5.938 22.422 1 46.25 110 ASN A O 1
ATOM 898 N N . SER A 1 111 ? -18.953 5.195 20.359 1 46.62 111 SER A N 1
ATOM 899 C CA . SER A 1 111 ? -19.781 4.078 20.781 1 46.62 111 SER A CA 1
ATOM 900 C C . SER A 1 111 ? -19.031 3.127 21.688 1 46.62 111 SER A C 1
ATOM 902 O O . SER A 1 111 ? -19.625 2.475 22.547 1 46.62 111 SER A O 1
ATOM 904 N N . LYS A 1 112 ? -17.781 2.977 21.609 1 43.06 112 LYS A N 1
ATOM 905 C CA . LYS A 1 112 ? -17.062 2.111 22.547 1 43.06 112 LYS A CA 1
ATOM 906 C C . LYS A 1 112 ? -16.812 2.824 23.875 1 43.06 112 LYS A C 1
ATOM 908 O O . LYS A 1 112 ? -16.625 2.176 24.906 1 43.06 112 LYS A O 1
ATOM 913 N N . ALA A 1 113 ? -16.766 4.184 23.906 1 42.59 113 ALA A N 1
ATOM 914 C CA . ALA A 1 113 ? -16.625 4.867 25.188 1 42.59 113 ALA A CA 1
ATOM 915 C C . ALA A 1 113 ? -17.891 4.77 26.016 1 42.59 113 ALA A C 1
ATOM 917 O O . ALA A 1 113 ? -17.891 5.074 27.219 1 42.59 113 ALA A O 1
ATOM 918 N N . GLU A 1 114 ? -18.875 4.328 25.453 1 37.44 114 GLU A N 1
ATOM 919 C CA . GLU A 1 114 ? -19.984 4.047 26.344 1 37.44 114 GLU A CA 1
ATOM 920 C C . GLU A 1 114 ? -19.969 2.598 26.828 1 37.44 114 GLU A C 1
ATOM 922 O O . GLU A 1 114 ? -19.516 1.708 26.094 1 37.44 114 GLU A O 1
ATOM 927 N N . MET B 1 1 ? -11.367 -6.875 12.719 1 20.83 1 MET B N 1
ATOM 928 C CA . MET B 1 1 ? -10.445 -6.523 13.797 1 20.83 1 MET B CA 1
ATOM 929 C C . MET B 1 1 ? -10.258 -5.012 13.883 1 20.83 1 MET B C 1
ATOM 931 O O . MET B 1 1 ? -9.75 -4.391 12.945 1 20.83 1 MET B O 1
ATOM 935 N N . SER B 1 2 ? -11.234 -4.293 14.734 1 24.98 2 SER B N 1
ATOM 936 C CA . SER B 1 2 ? -11.469 -2.855 14.852 1 24.98 2 SER B CA 1
ATOM 937 C C . SER B 1 2 ? -10.32 -2.168 15.594 1 24.98 2 SER B C 1
ATOM 939 O O . SER B 1 2 ? -9.906 -2.621 16.656 1 24.98 2 SER B O 1
ATOM 941 N N . VAL B 1 3 ? -9.266 -1.831 15.008 1 29.36 3 VAL B N 1
ATOM 942 C CA . VAL B 1 3 ? -8.156 -1.253 15.758 1 29.36 3 VAL B CA 1
ATOM 943 C C . VAL B 1 3 ? -8.609 0.044 16.422 1 29.36 3 VAL B C 1
ATOM 945 O O . VAL B 1 3 ? -8.938 1.019 15.75 1 29.36 3 VAL B O 1
ATOM 948 N N . ALA B 1 4 ? -9.539 -0.035 17.484 1 30.11 4 ALA B N 1
ATOM 949 C CA . ALA B 1 4 ? -10 1.071 18.328 1 30.11 4 ALA B CA 1
ATOM 950 C C . ALA B 1 4 ? -8.906 1.518 19.297 1 30.11 4 ALA B C 1
ATOM 952 O O . ALA B 1 4 ? -8.258 0.687 19.938 1 30.11 4 ALA B O 1
ATOM 953 N N . PHE B 1 5 ? -8.117 2.586 19.062 1 28.98 5 PHE B N 1
ATOM 954 C CA . PHE B 1 5 ? -7.316 3.092 20.172 1 28.98 5 PHE B CA 1
ATOM 955 C C . PHE B 1 5 ? -8.203 3.646 21.266 1 28.98 5 PHE B C 1
ATOM 957 O O . PHE B 1 5 ? -8.977 4.582 21.047 1 28.98 5 PHE B O 1
ATOM 964 N N . VAL B 1 6 ? -8.93 2.844 21.984 1 32.31 6 VAL B N 1
ATOM 965 C CA . VAL B 1 6 ? -9.898 3.123 23.047 1 32.31 6 VAL B CA 1
ATOM 966 C C . VAL B 1 6 ? -9.227 3.949 24.141 1 32.31 6 VAL B C 1
ATOM 968 O O . VAL B 1 6 ? -8.289 3.486 24.797 1 32.31 6 VAL B O 1
ATOM 971 N N . ARG 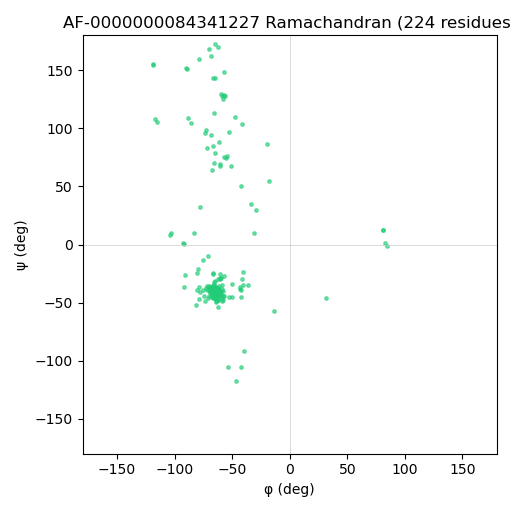B 1 7 ? -8.953 5.316 23.953 1 31.2 7 ARG B N 1
ATOM 972 C CA . ARG B 1 7 ? -8.609 5.922 25.234 1 31.2 7 ARG B CA 1
ATOM 973 C C . ARG B 1 7 ? -9.82 5.973 26.156 1 31.2 7 ARG B C 1
ATOM 975 O O . ARG B 1 7 ? -10.961 5.926 25.703 1 31.2 7 ARG B O 1
ATOM 982 N N . GLU B 1 8 ? -9.758 6.152 27.547 1 31.73 8 GLU B N 1
ATOM 983 C CA . GLU B 1 8 ? -10.672 6.223 28.688 1 31.73 8 GLU B CA 1
ATOM 984 C C . GLU B 1 8 ? -11.859 7.141 28.375 1 31.73 8 GLU B C 1
ATOM 986 O O . GLU B 1 8 ? -13.016 6.738 28.516 1 31.73 8 GLU B O 1
ATOM 991 N N . GLU B 1 9 ? -12.062 8.391 29.188 1 32.78 9 GLU B N 1
ATOM 992 C CA . GLU B 1 9 ? -13.234 9.227 29.406 1 32.78 9 GLU B CA 1
ATOM 993 C C . GLU B 1 9 ? -13.781 9.773 28.094 1 32.78 9 GLU B C 1
ATOM 995 O O . GLU B 1 9 ? -13.039 9.953 27.125 1 32.78 9 GLU B O 1
ATOM 1000 N N . GLY B 1 10 ? -15.125 9.656 27.672 1 33.25 10 GLY B N 1
ATOM 1001 C CA . GLY B 1 10 ? -16.125 9.945 26.672 1 33.25 10 GLY B CA 1
ATOM 1002 C C . GLY B 1 10 ? -15.68 11 25.672 1 33.25 10 GLY B C 1
ATOM 1003 O O . GLY B 1 10 ? -16.422 11.328 24.734 1 33.25 10 GLY B O 1
ATOM 1004 N N . LYS B 1 11 ? -15.289 12.305 26.266 1 35.31 11 LYS B N 1
ATOM 1005 C CA . LYS B 1 11 ? -14.945 13.5 25.5 1 35.31 11 LYS B CA 1
ATOM 1006 C C . LYS B 1 11 ? -13.906 13.188 24.438 1 35.31 11 LYS B C 1
ATOM 1008 O O . LYS B 1 11 ? -12.781 12.781 24.75 1 35.31 11 LYS B O 1
ATOM 1013 N N . LEU B 1 12 ? -14.266 12.453 23.5 1 37.34 12 LEU B N 1
ATOM 1014 C CA . LEU B 1 12 ? -13.469 12.469 22.281 1 37.34 12 LEU B CA 1
ATOM 1015 C C . LEU B 1 12 ? -12.836 13.836 22.047 1 37.34 12 LEU B C 1
ATOM 1017 O O . LEU B 1 12 ? -13.234 14.562 21.141 1 37.34 12 LEU B O 1
ATOM 1021 N N . THR B 1 13 ? -12.875 14.773 23.016 1 35.12 13 THR B N 1
ATOM 1022 C CA . THR B 1 13 ? -12.508 16.172 23.078 1 35.12 13 THR B CA 1
ATOM 1023 C C . THR B 1 13 ? -11.203 16.422 22.312 1 35.12 13 THR B C 1
ATOM 1025 O O . THR B 1 13 ? -11.156 17.266 21.422 1 35.12 13 THR B O 1
ATOM 1028 N N . THR B 1 14 ? -10 16.328 23.078 1 36.44 14 THR B N 1
ATOM 1029 C CA . THR B 1 14 ? -8.836 17.188 23.281 1 36.44 14 THR B CA 1
ATOM 1030 C C . THR B 1 14 ? -7.836 17.031 22.141 1 36.44 14 THR B C 1
ATOM 1032 O O . THR B 1 14 ? -7.16 17.984 21.766 1 36.44 14 THR B O 1
ATOM 1035 N N . GLU B 1 15 ? -7.5 15.719 21.891 1 38.5 15 GLU B N 1
ATOM 1036 C CA . GLU B 1 15 ? -6.391 15.586 20.953 1 38.5 15 GLU B CA 1
ATOM 1037 C C . GLU B 1 15 ? -6.762 16.156 19.578 1 38.5 15 GLU B C 1
ATOM 1039 O O . GLU B 1 15 ? -5.922 16.75 18.906 1 38.5 15 GLU B O 1
ATOM 1044 N N . PHE B 1 16 ? -7.941 15.82 19.109 1 42.78 16 PHE B N 1
ATOM 1045 C CA . PHE B 1 16 ? -8.461 16.484 17.922 1 42.78 16 PHE B CA 1
ATOM 1046 C C . PHE B 1 16 ? -8.57 17.984 18.141 1 42.78 16 PHE B C 1
ATOM 1048 O O . PHE B 1 16 ? -8.758 18.734 17.172 1 42.78 16 PHE B O 1
ATOM 1055 N N . ASP B 1 17 ? -8.961 18.266 19.312 1 46.31 17 ASP B N 1
ATOM 1056 C CA . ASP B 1 17 ? -8.719 19.672 19.594 1 46.31 17 ASP B CA 1
ATOM 1057 C C . ASP B 1 17 ? -7.336 20.094 19.109 1 46.31 17 ASP B C 1
ATOM 1059 O O . ASP B 1 17 ? -7.086 21.281 18.875 1 46.31 17 ASP B O 1
ATOM 1063 N N . TYR B 1 18 ? -6.477 19.094 19.344 1 42.84 18 TYR B N 1
ATOM 1064 C CA . TYR B 1 18 ? -5.055 19.281 19.078 1 42.84 18 TYR B CA 1
ATOM 1065 C C . TYR B 1 18 ? -4.824 19.625 17.609 1 42.84 18 TYR B C 1
ATOM 1067 O O . TYR B 1 18 ? -3.82 20.25 17.266 1 42.84 18 TYR B O 1
ATOM 1075 N N . LEU B 1 19 ? -5.734 18.953 16.734 1 52.81 19 LEU B N 1
ATOM 1076 C CA . LEU B 1 19 ? -5.449 19.391 15.375 1 52.81 19 LEU B CA 1
ATOM 1077 C C . LEU B 1 19 ? -6.047 20.781 15.109 1 52.81 19 LEU B C 1
ATOM 1079 O O . LEU B 1 19 ? -7.02 20.906 14.359 1 52.81 19 LEU B O 1
ATOM 1083 N N . ARG B 1 20 ? -6.039 21.453 16.109 1 55.62 20 ARG B N 1
ATOM 1084 C CA . ARG B 1 20 ? -6.473 22.844 16 1 55.62 20 ARG B CA 1
ATOM 1085 C C . ARG B 1 20 ? -5.938 23.484 14.719 1 55.62 20 ARG B C 1
ATOM 1087 O O . ARG B 1 20 ? -6.562 24.375 14.156 1 55.62 20 ARG B O 1
ATOM 1094 N N . ASP B 1 21 ? -4.812 22.828 14.266 1 68.5 21 ASP B N 1
ATOM 1095 C CA . ASP B 1 21 ? -4.277 23.344 13.008 1 68.5 21 ASP B CA 1
ATOM 1096 C C . ASP B 1 21 ? -4.918 22.656 11.812 1 68.5 21 ASP B C 1
ATOM 1098 O O . ASP B 1 21 ? -4.871 21.422 11.695 1 68.5 21 ASP B O 1
ATOM 1102 N N . ARG B 1 22 ? -5.738 23.344 11.102 1 70.69 22 ARG B N 1
ATOM 1103 C CA . ARG B 1 22 ? -6.473 22.875 9.93 1 70.69 22 ARG B CA 1
ATOM 1104 C C . ARG B 1 22 ? -5.582 22.031 9.016 1 70.69 22 ARG B C 1
ATOM 1106 O O . ARG B 1 22 ? -6.023 21.031 8.469 1 70.69 22 ARG B O 1
ATOM 1113 N N . GLN B 1 23 ? -4.383 22.484 8.914 1 73.31 23 GLN B N 1
ATOM 1114 C CA . GLN B 1 23 ? -3.463 21.781 8.031 1 73.31 23 GLN B CA 1
ATOM 1115 C C . GLN B 1 23 ? -3.135 20.391 8.578 1 73.31 23 GLN B C 1
ATOM 1117 O O . GLN B 1 23 ? -3.082 19.422 7.824 1 73.31 23 GLN B O 1
ATOM 1122 N N . VAL B 1 24 ? -2.977 20.266 9.812 1 77.69 24 VAL B N 1
ATOM 1123 C CA . VAL B 1 24 ? -2.637 19 10.445 1 77.69 24 VAL B CA 1
ATOM 1124 C C . VAL B 1 24 ? -3.834 18.062 10.375 1 77.69 24 VAL B C 1
ATOM 1126 O O . VAL B 1 24 ? -3.67 16.859 10.148 1 77.69 24 VAL B O 1
ATOM 1129 N N . SER B 1 25 ? -4.969 18.625 10.49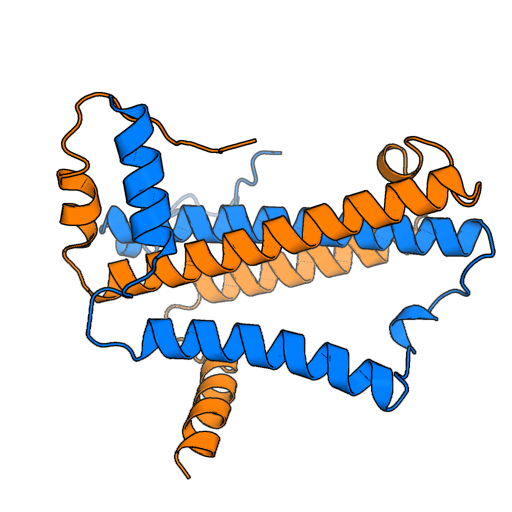2 1 76.88 25 SER B N 1
ATOM 1130 C CA . SER B 1 25 ? -6.191 17.828 10.406 1 76.88 25 SER B CA 1
ATOM 1131 C C . SER B 1 25 ? -6.355 17.219 9.023 1 76.88 25 SER B C 1
ATOM 1133 O O . SER B 1 25 ? -6.746 16.062 8.891 1 76.88 25 SER B O 1
ATOM 1135 N N . LYS B 1 26 ? -6.047 17.984 8.031 1 80.69 26 LYS B N 1
ATOM 1136 C CA . LYS B 1 26 ? -6.141 17.484 6.66 1 80.69 26 LYS B CA 1
ATOM 1137 C C . LYS B 1 26 ? -5.133 16.359 6.414 1 80.69 26 LYS B C 1
ATOM 1139 O O . LYS B 1 26 ? -5.445 15.375 5.75 1 80.69 26 LYS B O 1
ATOM 1144 N N . LEU B 1 27 ? -3.961 16.547 7.004 1 83.44 27 LEU B N 1
ATOM 1145 C CA . LEU B 1 27 ? -2.938 15.516 6.871 1 83.44 27 LEU B CA 1
ATOM 1146 C C . LEU B 1 27 ? -3.379 14.227 7.551 1 83.44 27 LEU B C 1
ATOM 1148 O O . LEU B 1 27 ? -3.156 13.133 7.02 1 83.44 27 LEU B O 1
ATOM 1152 N N . LEU B 1 28 ? -4.043 14.398 8.688 1 84.19 28 LEU B N 1
ATOM 1153 C CA . LEU B 1 28 ? -4.543 13.219 9.383 1 84.19 28 LEU B CA 1
ATOM 1154 C C . LEU B 1 28 ? -5.602 12.508 8.547 1 84.19 28 LEU B C 1
ATOM 1156 O O . LEU B 1 28 ? -5.59 11.273 8.438 1 84.19 28 LEU B O 1
ATOM 1160 N N . ASP B 1 29 ? -6.441 13.242 7.914 1 83.69 29 ASP B N 1
ATOM 1161 C CA . ASP B 1 29 ? -7.484 12.664 7.07 1 83.69 29 ASP B CA 1
ATOM 1162 C C . ASP B 1 29 ? -6.875 11.883 5.902 1 83.69 29 ASP B C 1
ATOM 1164 O O . ASP B 1 29 ? -7.348 10.797 5.562 1 83.69 29 ASP B O 1
ATOM 1168 N N . LEU B 1 30 ? -5.832 12.422 5.305 1 87.31 30 LEU B N 1
ATOM 1169 C CA . LEU B 1 30 ? -5.156 11.758 4.195 1 87.31 30 LEU B CA 1
ATOM 1170 C C . LEU B 1 30 ? -4.531 10.445 4.648 1 87.31 30 LEU B C 1
ATOM 1172 O O . LEU B 1 30 ? -4.637 9.43 3.953 1 87.31 30 LEU B O 1
ATOM 1176 N N . VAL B 1 31 ? -3.928 10.477 5.824 1 89.44 31 VAL B N 1
ATOM 1177 C CA . VAL B 1 31 ? -3.277 9.281 6.359 1 89.44 31 VAL B CA 1
ATOM 1178 C C . VAL B 1 31 ? -4.324 8.203 6.633 1 89.44 31 VAL B C 1
ATOM 1180 O O . VAL B 1 31 ? -4.117 7.035 6.301 1 89.44 31 VAL B O 1
ATOM 1183 N N . LEU B 1 32 ? -5.477 8.609 7.145 1 88.25 32 LEU B N 1
ATOM 1184 C CA . LEU B 1 32 ? -6.535 7.66 7.465 1 88.25 32 LEU B CA 1
ATOM 1185 C C . LEU B 1 32 ? -7.125 7.055 6.191 1 88.25 32 LEU B C 1
ATOM 1187 O O . LEU B 1 32 ? -7.434 5.863 6.152 1 88.25 32 LEU B O 1
ATOM 1191 N N . GLN B 1 33 ? -7.242 7.887 5.246 1 89 33 GLN B N 1
ATOM 1192 C CA . GLN B 1 33 ? -7.727 7.395 3.963 1 89 33 GLN B CA 1
ATOM 1193 C C . GLN B 1 33 ? -6.754 6.391 3.355 1 89 33 GLN B C 1
ATOM 1195 O O . GLN B 1 33 ? -7.164 5.336 2.867 1 89 33 GLN B O 1
ATOM 1200 N N . LEU B 1 34 ? -5.465 6.688 3.389 1 91 34 LEU B N 1
ATOM 1201 C CA . LEU B 1 34 ? -4.449 5.777 2.871 1 91 34 LEU B CA 1
ATOM 1202 C C . LEU B 1 34 ? -4.43 4.477 3.668 1 91 34 LEU B C 1
ATOM 1204 O O . LEU B 1 34 ? -4.266 3.396 3.098 1 91 34 LEU B O 1
ATOM 1208 N N . ALA B 1 35 ? -4.59 4.582 5.012 1 91.75 35 ALA B N 1
ATOM 1209 C CA . ALA B 1 35 ? -4.613 3.393 5.855 1 91.75 35 ALA B CA 1
ATOM 1210 C C . ALA B 1 35 ? -5.758 2.463 5.461 1 91.75 35 ALA B C 1
ATOM 1212 O O . ALA B 1 35 ? -5.59 1.241 5.422 1 91.75 35 ALA B O 1
ATOM 1213 N N . THR B 1 36 ? -6.875 3.039 5.152 1 90.94 36 THR B N 1
ATOM 1214 C CA . THR B 1 36 ? -8.023 2.254 4.715 1 90.94 36 THR B CA 1
ATOM 1215 C C . THR B 1 36 ? -7.727 1.543 3.398 1 90.94 36 THR B C 1
ATOM 1217 O O . THR B 1 36 ? -8.039 0.36 3.242 1 90.94 36 THR B O 1
ATOM 1220 N N . GLU B 1 37 ? -7.039 2.256 2.479 1 89.81 37 GLU B N 1
ATOM 1221 C CA . GLU B 1 37 ? -6.699 1.652 1.193 1 89.81 37 GLU B CA 1
ATOM 1222 C C . GLU B 1 37 ? -5.742 0.478 1.37 1 89.81 37 GLU B C 1
ATOM 1224 O O . GLU B 1 37 ? -5.898 -0.56 0.724 1 89.81 37 GLU B O 1
ATOM 1229 N N . VAL B 1 38 ? -4.766 0.655 2.225 1 93.69 38 VAL B N 1
ATOM 1230 C CA . VAL B 1 38 ? -3.807 -0.411 2.5 1 93.69 38 VAL B CA 1
ATOM 1231 C C . VAL B 1 38 ? -4.531 -1.617 3.092 1 93.69 38 VAL B C 1
ATOM 1233 O O . VAL B 1 38 ? -4.289 -2.756 2.688 1 93.69 38 VAL B O 1
ATOM 1236 N N . HIS B 1 39 ? -5.48 -1.367 4.035 1 92.38 39 HIS B N 1
ATOM 1237 C CA . HIS B 1 39 ? -6.242 -2.436 4.672 1 92.38 39 HIS B CA 1
ATOM 1238 C C . HIS B 1 39 ? -7.074 -3.203 3.648 1 92.38 39 HIS B C 1
ATOM 1240 O O . HIS B 1 39 ? -7.055 -4.434 3.627 1 92.38 39 HIS B O 1
ATOM 1246 N N . VAL B 1 40 ? -7.703 -2.537 2.773 1 92.56 40 VAL B N 1
ATOM 1247 C CA . VAL B 1 40 ? -8.547 -3.162 1.759 1 92.56 40 VAL B CA 1
ATOM 1248 C C . VAL B 1 40 ? -7.684 -3.996 0.814 1 92.56 40 VAL B C 1
ATOM 1250 O O . VAL B 1 40 ? -8.047 -5.125 0.471 1 92.56 40 VAL B O 1
ATOM 1253 N N . SER B 1 41 ? -6.543 -3.449 0.397 1 92.81 41 SER B N 1
ATOM 1254 C CA . SER B 1 41 ? -5.645 -4.176 -0.492 1 92.81 41 SER B CA 1
ATOM 1255 C C . SER B 1 41 ? -5.129 -5.453 0.165 1 92.81 41 SER B C 1
ATOM 1257 O O . SER B 1 41 ? -5.051 -6.5 -0.48 1 92.81 41 SER B O 1
ATOM 1259 N N . ARG B 1 42 ? -4.84 -5.438 1.492 1 94.75 42 ARG B N 1
ATOM 1260 C CA . ARG B 1 42 ? -4.359 -6.613 2.211 1 94.75 42 ARG B CA 1
ATOM 1261 C C . ARG B 1 42 ? -5.445 -7.684 2.295 1 94.75 42 ARG B C 1
ATOM 1263 O O . ARG B 1 42 ?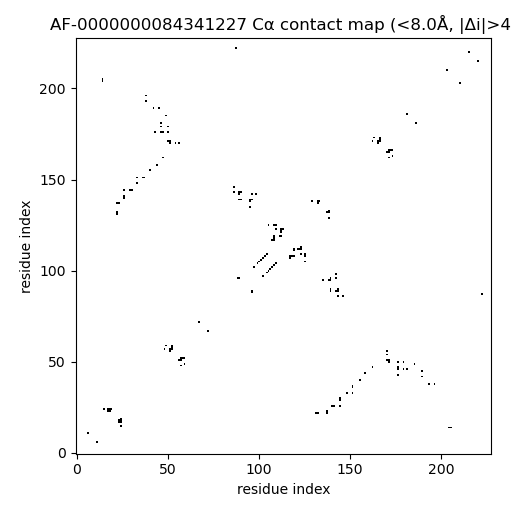 -5.16 -8.875 2.176 1 94.75 42 ARG B O 1
ATOM 1270 N N . GLN B 1 43 ? -6.645 -7.234 2.502 1 95 43 GLN B N 1
ATOM 1271 C CA . GLN B 1 43 ? -7.758 -8.172 2.533 1 95 43 GLN B CA 1
ATOM 1272 C C . GLN B 1 43 ? -7.918 -8.883 1.193 1 95 43 GLN B C 1
ATOM 1274 O O . GLN B 1 43 ? -8.117 -10.102 1.149 1 95 43 GLN B O 1
ATOM 1279 N N . ARG B 1 44 ? -7.77 -8.203 0.139 1 95.25 44 ARG B N 1
ATOM 1280 C CA . ARG B 1 44 ? -7.891 -8.789 -1.19 1 95.25 44 ARG B CA 1
ATOM 1281 C C . ARG B 1 44 ? -6.746 -9.758 -1.468 1 95.25 44 ARG B C 1
ATOM 1283 O O . ARG B 1 44 ? -6.949 -10.805 -2.082 1 95.25 44 ARG B O 1
ATOM 1290 N N . GLU B 1 45 ? -5.586 -9.43 -0.996 1 95.62 45 GLU B N 1
ATOM 1291 C CA . GLU B 1 45 ? -4.434 -10.32 -1.129 1 95.62 45 GLU B CA 1
ATOM 1292 C C . GLU B 1 45 ? -4.656 -11.625 -0.373 1 95.62 45 GLU B C 1
ATOM 1294 O O . GLU B 1 45 ? -4.375 -12.703 -0.896 1 95.62 45 GLU B O 1
ATOM 1299 N N . ARG B 1 46 ? -5.184 -11.445 0.833 1 96.31 46 ARG B N 1
ATOM 1300 C CA . ARG B 1 46 ? -5.453 -12.641 1.636 1 96.31 46 ARG B CA 1
ATOM 1301 C C . ARG B 1 46 ? -6.531 -13.5 0.993 1 96.31 46 ARG B C 1
ATOM 1303 O O . ARG B 1 46 ? -6.434 -14.727 0.992 1 96.31 46 ARG B O 1
ATOM 1310 N N . ALA B 1 47 ? -7.52 -12.891 0.425 1 97.69 47 ALA B N 1
ATOM 1311 C CA . ALA B 1 47 ? -8.578 -13.617 -0.28 1 97.69 47 ALA B CA 1
ATOM 1312 C C . ALA B 1 47 ? -8.016 -14.352 -1.496 1 97.69 47 ALA B C 1
ATOM 1314 O O . ALA B 1 47 ? -8.367 -15.508 -1.74 1 97.69 47 ALA B O 1
ATOM 1315 N N . LEU B 1 48 ? -7.125 -13.734 -2.242 1 97.19 48 LEU B N 1
ATOM 1316 C CA . LEU B 1 48 ? -6.496 -14.344 -3.41 1 97.19 48 LEU B CA 1
ATOM 1317 C C . LEU B 1 48 ? -5.672 -15.562 -3.01 1 97.19 48 LEU B C 1
ATOM 1319 O O . LEU B 1 48 ? -5.773 -16.625 -3.641 1 97.19 48 LEU B O 1
ATOM 1323 N N . GLU B 1 49 ? -4.918 -15.391 -1.946 1 97.69 49 GLU B N 1
ATOM 1324 C CA . GLU B 1 49 ? -4.109 -16.5 -1.46 1 97.69 49 GLU B CA 1
ATOM 1325 C C . GLU B 1 49 ? -4.984 -17.688 -1.054 1 97.69 49 GLU B C 1
ATOM 1327 O O . GLU B 1 49 ? -4.68 -18.828 -1.387 1 97.69 49 GLU B O 1
ATOM 1332 N N . ALA B 1 50 ? -6.078 -17.375 -0.369 1 97.94 50 ALA B N 1
ATOM 1333 C CA . ALA B 1 50 ? -6.992 -18.422 0.08 1 97.94 50 ALA B CA 1
ATOM 1334 C C . ALA B 1 50 ? -7.605 -19.156 -1.106 1 97.94 50 ALA B C 1
ATOM 1336 O O . ALA B 1 50 ? -7.734 -20.391 -1.083 1 97.94 50 ALA B O 1
ATOM 1337 N N . LEU B 1 51 ? -7.996 -18.453 -2.117 1 98.12 51 LEU B N 1
ATOM 1338 C CA . LEU B 1 51 ? -8.578 -19.062 -3.307 1 98.12 51 LEU B CA 1
ATOM 1339 C C . LEU B 1 51 ? -7.559 -19.938 -4.027 1 98.12 51 LEU B C 1
ATOM 1341 O O . LEU B 1 51 ? -7.891 -21.016 -4.52 1 98.12 51 LEU B O 1
ATOM 1345 N N . LEU B 1 52 ? -6.305 -19.5 -4.086 1 98.19 52 LEU B N 1
ATOM 1346 C CA . LEU B 1 52 ? -5.258 -20.281 -4.742 1 98.19 52 LEU B CA 1
ATOM 1347 C C . LEU B 1 52 ? -5 -21.578 -3.992 1 98.19 52 LEU B C 1
ATOM 1349 O O . LEU B 1 52 ? -4.73 -22.625 -4.609 1 98.19 52 LEU B O 1
ATOM 1353 N N . VAL B 1 53 ? -5.113 -21.516 -2.654 1 98.12 53 VAL B N 1
ATOM 1354 C CA . VAL B 1 53 ? -4.965 -22.719 -1.848 1 98.12 53 VAL B CA 1
ATOM 1355 C C . VAL B 1 53 ? -6.133 -23.672 -2.117 1 98.12 53 VAL B C 1
ATOM 1357 O O . VAL B 1 53 ? -5.934 -24.859 -2.359 1 98.12 53 VAL B O 1
ATOM 1360 N N . ARG B 1 54 ? -7.34 -23.125 -2.139 1 98.12 54 ARG B N 1
ATOM 1361 C CA . ARG B 1 54 ? -8.539 -23.922 -2.359 1 98.12 54 ARG B CA 1
ATOM 1362 C C . ARG B 1 54 ? -8.492 -24.609 -3.725 1 98.12 54 ARG B C 1
ATOM 1364 O O . ARG B 1 54 ? -8.992 -25.719 -3.885 1 98.12 54 ARG B O 1
ATOM 1371 N N . HIS B 1 55 ? -7.848 -24.016 -4.652 1 97.75 55 HIS B N 1
ATOM 1372 C CA . HIS B 1 55 ? -7.781 -24.547 -6.012 1 97.75 55 HIS B CA 1
ATOM 1373 C C . HIS B 1 55 ? -6.555 -25.422 -6.203 1 97.75 55 HIS B C 1
ATOM 1375 O O . HIS B 1 55 ? -6.281 -25.891 -7.312 1 97.75 55 HIS B O 1
ATOM 1381 N N . GLY B 1 56 ? -5.809 -25.578 -5.18 1 97.5 56 GLY B N 1
ATOM 1382 C CA . GLY B 1 56 ? -4.688 -26.5 -5.195 1 97.5 56 GLY B CA 1
ATOM 1383 C C . GLY B 1 56 ? -3.447 -25.922 -5.855 1 97.5 56 GLY B C 1
ATOM 1384 O O . GLY B 1 56 ? -2.518 -26.656 -6.188 1 97.5 56 GLY B O 1
ATOM 1385 N N . VAL B 1 57 ? -3.451 -24.609 -6.094 1 97.75 57 VAL B N 1
ATOM 1386 C CA . VAL B 1 57 ? -2.307 -23.969 -6.727 1 97.75 57 VAL B CA 1
ATOM 1387 C C . VAL B 1 57 ? -1.197 -23.766 -5.699 1 97.75 57 VAL B C 1
ATOM 1389 O O . VAL B 1 57 ? -0.018 -23.953 -6 1 97.75 57 VAL B O 1
ATOM 1392 N N . LEU B 1 58 ? -1.617 -23.359 -4.5 1 97.75 58 LEU B N 1
ATOM 1393 C CA . LEU B 1 58 ? -0.708 -23.172 -3.377 1 97.75 58 LEU B CA 1
ATOM 1394 C C . LEU B 1 58 ? -1.067 -24.094 -2.221 1 97.75 58 LEU B C 1
ATOM 1396 O O . LEU B 1 58 ? -2.227 -24.484 -2.072 1 97.75 58 LEU B O 1
ATOM 1400 N N . LYS B 1 59 ? -0.074 -24.375 -1.439 1 97.25 59 LYS B N 1
ATOM 1401 C CA . LYS B 1 59 ? -0.325 -25.031 -0.156 1 97.25 59 LYS B CA 1
ATOM 1402 C C . LYS B 1 59 ? -0.57 -24 0.943 1 97.25 59 LYS B C 1
ATOM 1404 O O . LYS B 1 59 ? -0.037 -22.891 0.891 1 97.25 59 LYS B O 1
ATOM 1409 N N . ALA B 1 60 ? -1.335 -24.391 1.885 1 96.94 60 ALA B N 1
ATOM 1410 C CA . ALA B 1 60 ? -1.579 -23.516 3.027 1 96.94 60 ALA B CA 1
ATOM 1411 C C . ALA B 1 60 ? -0.271 -23.125 3.711 1 96.94 60 ALA B C 1
ATOM 1413 O O . ALA B 1 60 ? 0.566 -23.984 3.994 1 96.94 60 ALA B O 1
ATOM 1414 N N . GLY B 1 61 ? -0.009 -21.828 3.947 1 95.81 61 GLY B N 1
ATOM 1415 C CA . GLY B 1 61 ? 1.166 -21.344 4.656 1 95.81 61 GLY B CA 1
ATOM 1416 C C . GLY B 1 61 ? 2.395 -21.234 3.773 1 95.81 61 GLY B C 1
ATOM 1417 O O . GLY B 1 61 ? 3.459 -20.828 4.23 1 95.81 61 GLY B O 1
ATOM 1418 N N . GLU B 1 62 ? 2.195 -21.562 2.537 1 96.94 62 GLU B N 1
ATOM 1419 C CA . GLU B 1 62 ? 3.33 -21.594 1.621 1 96.94 62 GLU B CA 1
ATOM 1420 C C . GLU B 1 62 ? 3.947 -20.219 1.45 1 96.94 62 GLU B C 1
ATOM 1422 O O . GLU B 1 62 ? 5.168 -20.078 1.387 1 96.94 62 GLU B O 1
ATOM 1427 N N . VAL B 1 63 ? 3.143 -19.172 1.424 1 96.81 63 VAL B N 1
ATOM 1428 C CA . VAL B 1 63 ? 3.639 -17.812 1.274 1 96.81 63 VAL B CA 1
ATOM 1429 C C . VAL B 1 63 ? 4.379 -17.391 2.541 1 96.81 63 VAL B C 1
ATOM 1431 O O . VAL B 1 63 ? 5.434 -16.75 2.469 1 96.81 63 VAL B O 1
ATOM 1434 N N . ASP B 1 64 ? 3.912 -17.766 3.695 1 95 64 ASP B N 1
ATOM 1435 C CA . ASP B 1 64 ? 4.539 -17.438 4.973 1 95 64 ASP B CA 1
ATOM 1436 C C . ASP B 1 64 ? 5.895 -18.125 5.113 1 95 64 ASP B C 1
ATOM 1438 O O . ASP B 1 64 ? 6.785 -17.625 5.805 1 95 64 ASP B O 1
ATOM 1442 N N . GLN B 1 65 ? 6.066 -19.234 4.422 1 95.81 65 GLN B N 1
ATOM 1443 C CA . GLN B 1 65 ? 7.285 -20.031 4.535 1 95.81 65 GLN B CA 1
ATOM 1444 C C . GLN B 1 65 ? 8.195 -19.812 3.326 1 95.81 65 GLN B C 1
ATOM 1446 O O . GLN B 1 65 ? 9.117 -20.594 3.096 1 95.81 65 GLN B O 1
ATOM 1451 N N . PHE B 1 66 ? 7.797 -18.859 2.621 1 96.25 66 PHE B N 1
ATOM 1452 C CA . PHE B 1 66 ? 8.539 -18.594 1.393 1 96.25 66 PHE B CA 1
ATOM 1453 C C . PHE B 1 66 ? 9.992 -18.281 1.696 1 96.25 66 PHE B C 1
ATOM 1455 O O . PHE B 1 66 ? 10.289 -17.453 2.549 1 96.25 66 PHE B O 1
ATOM 1462 N N . ARG B 1 67 ? 10.945 -18.969 1.009 1 95.19 67 ARG B N 1
ATOM 1463 C CA . ARG B 1 67 ? 12.383 -18.719 1.043 1 95.19 67 ARG B CA 1
ATOM 1464 C C . ARG B 1 67 ? 12.898 -18.297 -0.33 1 95.19 67 ARG B C 1
ATOM 1466 O O . ARG B 1 67 ? 12.961 -19.109 -1.252 1 95.19 67 ARG B O 1
ATOM 1473 N N . PRO B 1 68 ? 13.211 -17.062 -0.388 1 95.06 68 PRO B N 1
ATOM 1474 C CA . PRO B 1 68 ? 13.633 -16.578 -1.705 1 95.06 68 PRO B CA 1
ATOM 1475 C C . PRO B 1 68 ? 14.961 -17.188 -2.154 1 95.06 68 PRO B C 1
ATOM 1477 O O . PRO B 1 68 ? 15.836 -17.438 -1.325 1 95.06 68 PRO B O 1
ATOM 1480 N N . SER B 1 69 ? 15.055 -17.453 -3.451 1 94.44 69 SER B N 1
ATOM 1481 C CA . SER B 1 69 ? 16.359 -17.703 -4.043 1 94.44 69 SER B CA 1
ATOM 1482 C C . SER B 1 69 ? 17.25 -16.453 -3.988 1 94.44 69 SER B C 1
ATOM 1484 O O . SER B 1 69 ? 16.781 -15.383 -3.602 1 94.44 69 SER B O 1
ATOM 1486 N N . GLU B 1 70 ? 18.516 -16.594 -4.363 1 94 70 GLU B N 1
ATOM 1487 C CA . GLU B 1 70 ? 19.422 -15.445 -4.371 1 94 70 GLU B CA 1
ATOM 1488 C C . GLU B 1 70 ? 18.906 -14.344 -5.289 1 94 70 GLU B C 1
ATOM 1490 O O . GLU B 1 70 ? 18.891 -13.172 -4.906 1 94 70 GLU B O 1
ATOM 1495 N N . ASP B 1 71 ? 18.484 -14.664 -6.473 1 90.75 71 ASP B N 1
ATOM 1496 C CA . ASP B 1 71 ? 17.969 -13.703 -7.441 1 90.75 71 ASP B CA 1
ATOM 1497 C C . ASP B 1 71 ? 16.703 -13.023 -6.926 1 90.75 71 ASP B C 1
ATOM 1499 O O . ASP B 1 71 ? 16.547 -11.812 -7.07 1 90.75 71 ASP B O 1
ATOM 1503 N N . GLU B 1 72 ? 15.789 -13.812 -6.242 1 90.62 72 GLU B N 1
ATOM 1504 C CA . GLU B 1 72 ? 14.555 -13.273 -5.684 1 90.62 72 GLU B CA 1
ATOM 1505 C C . GLU B 1 72 ? 14.844 -12.312 -4.527 1 90.62 72 GLU B C 1
ATOM 1507 O O . GLU B 1 72 ? 14.203 -11.273 -4.406 1 90.62 72 GLU B O 1
ATOM 1512 N N . ALA B 1 73 ? 15.805 -12.703 -3.723 1 92.62 73 ALA B N 1
ATOM 1513 C CA . ALA B 1 73 ? 16.219 -11.867 -2.596 1 92.62 73 ALA B CA 1
ATOM 1514 C C . ALA B 1 73 ? 16.75 -10.516 -3.076 1 92.62 73 ALA B C 1
ATOM 1516 O O . ALA B 1 73 ? 16.5 -9.484 -2.453 1 92.62 73 ALA B O 1
ATOM 1517 N N . GLN B 1 74 ? 17.484 -10.539 -4.156 1 91.69 74 GLN B N 1
ATOM 1518 C CA . GLN B 1 74 ? 18.031 -9.312 -4.715 1 91.69 74 GLN B CA 1
ATOM 1519 C C . GLN B 1 74 ? 16.922 -8.367 -5.164 1 91.69 74 GLN B C 1
ATOM 1521 O O . GLN B 1 74 ? 17 -7.152 -4.961 1 91.69 74 GLN B O 1
ATOM 1526 N N . VAL B 1 75 ? 15.844 -8.883 -5.758 1 87.25 75 VAL B N 1
ATOM 1527 C CA . VAL B 1 75 ? 14.711 -8.078 -6.207 1 87.25 75 VAL B CA 1
ATOM 1528 C C . VAL B 1 75 ? 14.016 -7.445 -5.004 1 87.25 75 VAL B C 1
ATOM 1530 O O . VAL B 1 75 ? 13.742 -6.246 -5 1 87.25 75 VAL B O 1
ATOM 1533 N N . LEU B 1 76 ? 13.789 -8.297 -3.967 1 89.88 76 LEU B N 1
ATOM 1534 C CA . LEU B 1 76 ? 13.125 -7.828 -2.756 1 89.88 76 LEU B CA 1
ATOM 1535 C C . LEU B 1 76 ? 13.945 -6.738 -2.072 1 89.88 76 LEU B C 1
ATOM 1537 O O . LEU B 1 76 ? 13.398 -5.727 -1.63 1 89.88 76 LEU B O 1
ATOM 1541 N N . ASP B 1 77 ? 15.258 -6.91 -2.039 1 89.12 77 ASP B N 1
ATOM 1542 C CA . ASP B 1 77 ? 16.156 -5.949 -1.399 1 89.12 77 ASP B CA 1
ATOM 1543 C C . ASP B 1 77 ? 16.172 -4.625 -2.156 1 89.12 77 ASP B C 1
ATOM 1545 O O . ASP B 1 77 ? 16.188 -3.555 -1.545 1 89.12 77 ASP B O 1
ATOM 1549 N N . ARG B 1 78 ? 16.188 -4.652 -3.443 1 90.5 78 ARG B N 1
ATOM 1550 C CA . ARG B 1 78 ? 16.172 -3.443 -4.262 1 90.5 78 ARG B CA 1
ATOM 1551 C C . ARG B 1 78 ? 14.914 -2.631 -4.016 1 90.5 78 ARG B C 1
ATOM 1553 O O . ARG B 1 78 ? 14.969 -1.405 -3.9 1 90.5 78 ARG B O 1
ATOM 1560 N N . GLU B 1 79 ? 13.844 -3.332 -3.904 1 87.5 79 GLU B N 1
ATOM 1561 C CA . GLU B 1 79 ? 12.57 -2.656 -3.676 1 87.5 79 GLU B CA 1
ATOM 1562 C C . GLU B 1 79 ? 12.523 -2.018 -2.291 1 87.5 79 GLU B C 1
ATOM 1564 O O . GLU B 1 79 ? 12.086 -0.875 -2.143 1 87.5 79 GLU B O 1
ATOM 1569 N N . LYS B 1 80 ? 13 -2.752 -1.327 1 86.75 80 LYS B N 1
ATOM 1570 C CA . LYS B 1 80 ? 13.047 -2.25 0.044 1 86.75 80 LYS B CA 1
ATOM 1571 C C . LYS B 1 80 ? 13.945 -1.025 0.151 1 86.75 80 LYS B C 1
ATOM 1573 O O . LYS B 1 80 ? 13.555 -0.009 0.731 1 86.75 80 LYS B O 1
ATOM 1578 N N . ASN B 1 81 ? 15.117 -1.157 -0.429 1 87.31 81 ASN B N 1
ATOM 1579 C CA . ASN B 1 81 ? 16.078 -0.062 -0.382 1 87.31 81 ASN B CA 1
ATOM 1580 C C . ASN B 1 81 ? 15.578 1.162 -1.141 1 87.31 81 ASN B C 1
ATOM 1582 O O . ASN B 1 81 ? 15.789 2.297 -0.71 1 87.31 81 ASN B O 1
ATOM 1586 N N . GLY B 1 82 ? 14.93 0.888 -2.27 1 84.75 82 GLY B N 1
ATOM 1587 C CA . GLY B 1 82 ? 14.352 1.983 -3.035 1 84.75 82 GLY B CA 1
ATOM 1588 C C . GLY B 1 82 ? 13.352 2.805 -2.244 1 84.75 82 GLY B C 1
ATOM 1589 O O . GLY B 1 82 ? 13.438 4.035 -2.215 1 84.75 82 GLY B O 1
ATOM 1590 N N . LEU B 1 83 ? 12.43 2.158 -1.562 1 83.88 83 LEU B N 1
ATOM 1591 C CA . LEU B 1 83 ? 11.414 2.826 -0.751 1 83.88 83 LEU B CA 1
ATOM 1592 C C . LEU B 1 83 ? 12.055 3.561 0.422 1 83.88 83 LEU B C 1
ATOM 1594 O O . LEU B 1 83 ? 11.711 4.711 0.702 1 83.88 83 LEU B O 1
ATOM 1598 N N . THR B 1 84 ? 12.992 2.891 1.098 1 83.31 84 THR B N 1
ATOM 1599 C CA . THR B 1 84 ? 13.664 3.469 2.258 1 83.31 84 THR B CA 1
ATOM 1600 C C . THR B 1 84 ? 14.445 4.719 1.863 1 83.31 84 THR B C 1
ATOM 1602 O O . THR B 1 84 ? 14.344 5.754 2.527 1 83.31 84 THR B O 1
ATOM 1605 N N . ASN B 1 85 ? 15.133 4.688 0.764 1 81.88 85 ASN B N 1
ATOM 1606 C CA . ASN B 1 85 ? 15.922 5.82 0.292 1 81.88 85 ASN B CA 1
ATOM 1607 C C . ASN B 1 85 ? 15.039 7.023 -0.039 1 81.88 85 ASN B C 1
ATOM 1609 O O . ASN B 1 85 ? 15.375 8.156 0.31 1 81.88 85 ASN B O 1
ATOM 1613 N N . ARG B 1 86 ? 13.945 6.727 -0.722 1 83.94 86 ARG B N 1
ATOM 1614 C CA . ARG B 1 86 ? 13.031 7.812 -1.072 1 83.94 86 ARG B CA 1
ATOM 1615 C C . ARG B 1 86 ? 12.461 8.477 0.178 1 83.94 86 ARG B C 1
ATOM 1617 O O . ARG B 1 86 ? 12.383 9.703 0.257 1 83.94 86 ARG B O 1
ATOM 1624 N N . LEU B 1 87 ? 12.07 7.68 1.175 1 79.5 87 LEU B N 1
ATOM 1625 C CA . LEU B 1 87 ? 11.492 8.211 2.408 1 79.5 87 LEU B CA 1
ATOM 1626 C C . LEU B 1 87 ? 12.523 9.047 3.168 1 79.5 87 LEU B C 1
ATOM 1628 O O . LEU B 1 87 ? 12.195 10.125 3.67 1 79.5 87 LEU B O 1
ATOM 1632 N N . ILE B 1 88 ? 13.805 8.609 3.213 1 74.56 88 ILE B N 1
ATOM 1633 C CA . ILE B 1 88 ? 14.875 9.305 3.918 1 74.56 88 ILE B CA 1
ATOM 1634 C C . ILE B 1 88 ? 15.156 10.641 3.232 1 74.56 88 ILE B C 1
ATOM 1636 O O . ILE B 1 88 ? 15.344 11.656 3.9 1 74.56 88 ILE B O 1
ATOM 1640 N N . ARG B 1 89 ? 15.125 10.641 1.902 1 77.88 89 ARG B N 1
ATOM 1641 C CA . ARG B 1 89 ? 15.344 11.875 1.152 1 77.88 89 ARG B CA 1
ATOM 1642 C C . ARG B 1 89 ? 14.258 12.898 1.457 1 77.88 89 ARG B C 1
ATOM 1644 O O . ARG B 1 89 ? 14.555 14.078 1.66 1 77.88 89 ARG B O 1
ATOM 1651 N N . ILE B 1 90 ? 13.008 12.422 1.521 1 74.19 90 ILE B N 1
ATOM 1652 C CA . ILE B 1 90 ? 11.875 13.305 1.793 1 74.19 90 ILE B CA 1
ATOM 1653 C C . ILE B 1 90 ? 12.008 13.883 3.199 1 74.19 90 ILE B C 1
ATOM 1655 O O . ILE B 1 90 ? 11.766 15.078 3.408 1 74.19 90 ILE B O 1
ATOM 1659 N N . ILE B 1 91 ? 12.422 13.18 4.164 1 68.81 91 ILE B N 1
ATOM 1660 C CA . ILE B 1 91 ? 12.453 13.578 5.566 1 68.81 91 ILE B CA 1
ATOM 1661 C C . ILE B 1 91 ? 13.656 14.492 5.812 1 68.81 91 ILE B C 1
ATOM 1663 O O . ILE B 1 91 ? 13.578 15.422 6.617 1 68.81 91 ILE B O 1
ATOM 1667 N N . THR B 1 92 ? 14.805 14.219 5.125 1 69.44 92 THR B N 1
ATOM 1668 C CA . THR B 1 92 ? 16.047 14.953 5.402 1 69.44 92 THR B CA 1
ATOM 1669 C C . THR B 1 92 ? 16.172 16.172 4.492 1 69.44 92 THR B C 1
ATOM 1671 O O . THR B 1 92 ? 16.953 17.078 4.77 1 69.44 92 THR B O 1
ATOM 1674 N N . GLU B 1 93 ? 15.758 16.125 3.24 1 59.28 93 GLU B N 1
ATOM 1675 C CA . GLU B 1 93 ? 15.953 17.234 2.318 1 59.28 93 GLU B CA 1
ATOM 1676 C C . GLU B 1 93 ? 15.422 18.531 2.906 1 59.28 93 GLU B C 1
ATOM 1678 O O . GLU B 1 93 ? 14.336 18.562 3.488 1 59.28 93 GLU B O 1
ATOM 1683 N N . ASP B 1 94 ? 16.188 19.469 3.551 1 52.09 94 ASP B N 1
ATOM 1684 C CA . ASP B 1 94 ? 15.883 20.828 3.99 1 52.09 94 ASP B CA 1
ATOM 1685 C C . ASP B 1 94 ? 15.094 21.594 2.928 1 52.09 94 ASP B C 1
ATOM 1687 O O . ASP B 1 94 ? 14.359 22.531 3.246 1 52.09 94 ASP B O 1
ATOM 1691 N N . GLY B 1 95 ? 15.453 21.547 1.601 1 45.53 95 GLY B N 1
ATOM 1692 C CA . GLY B 1 95 ? 14.93 22.422 0.553 1 45.53 95 GLY B CA 1
ATOM 1693 C C . GLY B 1 95 ? 13.477 22.141 0.224 1 45.53 95 GLY B C 1
ATOM 1694 O O . GLY B 1 95 ? 12.883 21.203 0.75 1 45.53 95 GLY B O 1
ATOM 1695 N N . PRO B 1 96 ? 12.891 23.141 -0.58 1 40.66 96 PRO B N 1
ATOM 1696 C CA . PRO B 1 96 ? 11.461 23.062 -0.912 1 40.66 96 PRO B CA 1
ATOM 1697 C C . PRO B 1 96 ? 11.055 21.672 -1.389 1 40.66 96 PRO B C 1
ATOM 1699 O O . PRO B 1 96 ? 11.875 20.922 -1.938 1 40.66 96 PRO B O 1
ATOM 1702 N N . ALA B 1 97 ? 10.344 20.938 -0.675 1 44.38 97 ALA B N 1
ATOM 1703 C CA . ALA B 1 97 ? 9.828 19.688 -1.228 1 44.38 97 ALA B CA 1
ATOM 1704 C C . ALA B 1 97 ? 9.891 19.688 -2.752 1 44.38 97 ALA B C 1
ATOM 1706 O O . ALA B 1 97 ? 9.148 20.422 -3.406 1 44.38 97 ALA B O 1
ATOM 1707 N N . GLU B 1 98 ? 10.992 19.922 -3.277 1 41.75 98 GLU B N 1
ATOM 1708 C CA . GLU B 1 98 ? 10.945 19.859 -4.734 1 41.75 98 GLU B CA 1
ATOM 1709 C C . GLU B 1 98 ? 10.109 18.672 -5.207 1 41.75 98 GLU B C 1
ATOM 1711 O O . GLU B 1 98 ? 10.422 17.516 -4.887 1 41.75 98 GLU B O 1
ATOM 1716 N N . HIS B 1 99 ? 9.039 18.5 -4.773 1 42.66 99 HIS B N 1
ATOM 1717 C CA . HIS B 1 99 ? 8.094 17.391 -4.809 1 42.66 99 HIS B CA 1
ATOM 1718 C C . HIS B 1 99 ? 7.688 17.062 -6.242 1 42.66 99 HIS B C 1
ATOM 1720 O O . HIS B 1 99 ? 6.82 17.719 -6.816 1 42.66 99 HIS B O 1
ATOM 1726 N N . PRO B 1 100 ? 8.547 16.609 -6.91 1 40 100 PRO B N 1
ATOM 1727 C CA . PRO B 1 100 ? 8.094 16.281 -8.266 1 40 100 PRO B CA 1
ATOM 1728 C C . PRO B 1 100 ? 6.703 15.641 -8.281 1 40 100 PRO B C 1
ATOM 1730 O O . PRO B 1 100 ? 5.957 15.805 -9.25 1 40 100 PRO B O 1
ATOM 1733 N N . LEU B 1 101 ? 6.438 14.914 -7.34 1 42.28 101 LEU B N 1
ATOM 1734 C CA . LEU B 1 101 ? 5.09 14.359 -7.309 1 42.28 101 LEU B CA 1
ATOM 1735 C C . LEU B 1 101 ? 4.051 15.469 -7.137 1 42.28 101 LEU B C 1
ATOM 1737 O O . LEU B 1 101 ? 2.906 15.32 -7.574 1 42.28 101 LEU B O 1
ATOM 1741 N N . ARG B 1 102 ? 4.422 16.531 -6.43 1 44.5 102 ARG B N 1
ATOM 1742 C CA . ARG B 1 102 ? 3.516 17.672 -6.336 1 44.5 102 ARG B CA 1
ATOM 1743 C C . ARG B 1 102 ? 3.266 18.281 -7.707 1 44.5 102 ARG B C 1
ATOM 1745 O O . ARG B 1 102 ? 2.139 18.672 -8.023 1 44.5 102 ARG B O 1
ATOM 1752 N N . ARG B 1 103 ? 4.367 18.609 -8.375 1 44.12 103 ARG B N 1
ATOM 1753 C CA . ARG B 1 103 ? 4.109 19.094 -9.727 1 44.12 103 ARG B CA 1
ATOM 1754 C C . ARG B 1 103 ? 3.244 18.109 -10.508 1 44.12 103 ARG B C 1
ATOM 1756 O O . ARG B 1 103 ? 2.324 18.516 -11.219 1 44.12 103 ARG B O 1
ATOM 1763 N N . GLN B 1 104 ? 3.492 16.891 -10.469 1 42.5 104 GLN B N 1
ATOM 1764 C CA . GLN B 1 104 ? 2.658 15.898 -11.141 1 42.5 104 GLN B CA 1
ATOM 1765 C C . GLN B 1 104 ? 1.246 15.883 -10.562 1 42.5 104 GLN B C 1
ATOM 1767 O O . GLN B 1 104 ? 0.268 15.75 -11.305 1 42.5 104 GLN B O 1
ATOM 1772 N N . TRP B 1 105 ? 1.114 16.031 -9.344 1 43.91 105 TRP B N 1
ATOM 1773 C CA . TRP B 1 105 ? -0.191 16.156 -8.703 1 43.91 105 TRP B CA 1
ATOM 1774 C C . TRP B 1 105 ? -0.833 17.5 -9.039 1 43.91 105 TRP B C 1
ATOM 1776 O O . TRP B 1 105 ? -2.025 17.562 -9.344 1 43.91 105 TRP B O 1
ATOM 1786 N N . GLU B 1 106 ? -0.048 18.547 -8.938 1 43.38 106 GLU B N 1
ATOM 1787 C CA . GLU B 1 106 ? -0.541 19.859 -9.352 1 43.38 106 GLU B CA 1
ATOM 1788 C C . GLU B 1 106 ? -0.929 19.859 -10.828 1 43.38 106 GLU B C 1
ATOM 1790 O O . GLU B 1 106 ? -1.952 20.422 -11.211 1 43.38 106 GLU B O 1
ATOM 1795 N N . ASP B 1 107 ? -0.152 19.328 -11.578 1 44.28 107 ASP B N 1
ATOM 1796 C CA . ASP B 1 107 ? -0.513 19.203 -12.984 1 44.28 107 ASP B CA 1
ATOM 1797 C C . ASP B 1 107 ? -1.781 18.359 -13.148 1 44.28 107 ASP B C 1
ATOM 1799 O O . ASP B 1 107 ? -2.635 18.688 -13.984 1 44.28 107 ASP B O 1
ATOM 1803 N N . ALA B 1 108 ? -1.951 17.422 -12.398 1 42.47 108 ALA B N 1
ATOM 1804 C CA . ALA B 1 108 ? -3.174 16.625 -12.438 1 42.47 108 ALA B CA 1
ATOM 1805 C C . ALA B 1 108 ? -4.371 17.422 -11.93 1 42.47 108 ALA B C 1
ATOM 1807 O O . ALA B 1 108 ? -5.469 17.328 -12.484 1 42.47 108 ALA B O 1
ATOM 1808 N N . LEU B 1 109 ? -4.172 18.234 -10.961 1 42.44 109 LEU B N 1
ATOM 1809 C CA . LEU B 1 109 ? -5.223 19.109 -10.445 1 42.44 109 LEU B CA 1
ATOM 1810 C C . LEU B 1 109 ? -5.508 20.25 -11.406 1 42.44 109 LEU B C 1
ATOM 1812 O O . LEU B 1 109 ? -6.656 20.672 -11.555 1 42.44 109 LEU B O 1
ATOM 1816 N N . ASN B 1 110 ? -4.562 20.828 -11.797 1 43.5 110 ASN B N 1
ATOM 1817 C CA . ASN B 1 110 ? -4.75 21.938 -12.742 1 43.5 110 ASN B CA 1
ATOM 1818 C C . ASN B 1 110 ? -5.379 21.453 -14.047 1 43.5 110 ASN B C 1
ATOM 1820 O O . ASN B 1 110 ? -6.086 22.203 -14.711 1 43.5 110 ASN B O 1
ATOM 1824 N N . SER B 1 111 ? -4.957 20.359 -14.516 1 43.09 111 SER B N 1
ATOM 1825 C CA . SER B 1 111 ? -5.609 19.922 -15.742 1 43.09 111 SER B CA 1
ATOM 1826 C C . SER B 1 111 ? -7.105 19.703 -15.531 1 43.09 111 SER B C 1
ATOM 1828 O O . SER B 1 111 ? -7.887 19.75 -16.484 1 43.09 111 SER B O 1
ATOM 1830 N N . LYS B 1 112 ? -7.609 19.422 -14.422 1 41.69 112 LYS B N 1
ATOM 1831 C CA . LYS B 1 112 ? -9.062 19.375 -14.281 1 41.69 112 LYS B CA 1
ATOM 1832 C C . LYS B 1 112 ? -9.641 20.781 -14.133 1 41.69 112 LYS B C 1
ATOM 1834 O O . LYS B 1 112 ? -10.836 20.984 -14.336 1 41.69 112 LYS B O 1
ATOM 1839 N N . ALA B 1 113 ? -8.82 21.828 -13.711 1 39.38 113 ALA B N 1
ATOM 1840 C CA . ALA B 1 113 ? -9.414 23.172 -13.703 1 39.38 113 ALA B CA 1
ATOM 1841 C C . ALA B 1 113 ? -9.531 23.719 -15.117 1 39.38 113 ALA B C 1
ATOM 1843 O O . ALA B 1 113 ? -10.234 24.719 -15.352 1 39.38 113 ALA B O 1
ATOM 1844 N N . GLU B 1 114 ? -8.93 23.125 -15.938 1 33.84 114 GLU B N 1
ATOM 1845 C CA . GLU B 1 114 ? -9.328 23.594 -17.266 1 33.84 114 GLU B CA 1
ATOM 1846 C C . GLU B 1 114 ? -10.469 22.734 -17.828 1 33.84 114 GLU B C 1
ATOM 1848 O O . GLU B 1 114 ? -10.555 21.547 -17.531 1 33.84 114 GLU B O 1
#

Secondary structure (DSSP, 8-state):
-------SSS---SHHHHTTSHHHHHHHHHHHHHHHHHHHHHHHHHHHHHHHHHTTSS-TTTTTT----HHHHHHHHHHHHHHHHHHHHHHH-SSS---HHHHHHHHHHHHHH-/-------SSS---SSSSSTTSHHHHHHHHHHHHHHHHHHHHHHHHHHHHHHHHHTTSS-TTTTTT----HHHHHHHHHHHHHHHHHHHHHHH--S----HHHHHHHHHHHHHH-

Sequence (228 aa):
MSVAFVREEGKLTTEFDYLRDRQVSKLLDLVLQLATEVHVSRQRERALEALLVRHGVLKAGEVDQFRPSEDEAQVLDREKNGLTNRLIRIITEDGPAEHPLRRQWEDALNSKAEMSVAFVREEGKLTTEFDYLRDRQVSKLLDLVLQLATEVHVSRQRERALEALLVRHGVLKAGEVDQFRPSEDEAQVLDREKNGLTNRLIRIITEDGPAEHPLRRQWEDALNSKAE

Foldseek 3Di:
DPPDPDDPPPCPDDVCVVCVPVVVVVVVVVVVVVVVVVVVVVVVVVVVVVVCCVVVNDPPCCVVVDDDDPVRVVVVVCVVVVVVVLVVCCVPPPDNPVPVVVVVVVVVVVVVVD/DPPPPDDDDPPCPPVVVVVVPPVVVVVVVVVVVVVVVVVVVVVVVVVVVVVCCVVVNDPPCCVVVDDDDPVRVVVVVVVVVVVVVVVCCQVPVPDDCPPVVVVVVVVVVVVVVD

Solvent-accessible surface area (backbone atoms only — not comparable to full-atom values): 13425 Å² total; per-residue (Å²): 133,78,84,68,83,75,69,84,82,83,72,85,60,67,69,58,48,69,35,64,42,60,66,55,38,51,51,50,50,51,51,52,53,50,52,50,50,53,49,54,51,51,54,51,51,52,44,46,53,51,50,35,31,77,64,64,75,38,59,87,64,45,77,82,65,61,74,69,52,74,70,52,45,52,53,54,49,50,55,53,49,52,55,50,49,54,51,50,48,44,69,65,46,87,55,73,62,82,35,58,61,53,48,49,47,46,47,52,54,47,58,63,48,96,136,81,86,68,84,75,72,77,80,68,68,86,50,61,68,69,51,59,40,66,45,64,67,54,41,42,50,49,52,51,52,52,52,50,51,51,51,53,51,53,53,50,51,51,51,52,50,51,52,51,50,35,31,77,69,65,71,40,59,86,63,46,67,81,64,58,72,70,52,73,72,52,43,51,54,53,48,52,52,51,51,52,55,51,51,53,53,50,48,65,68,62,55,84,62,74,77,78,39,63,64,48,54,53,47,46,50,55,52,50,58,65,74,95

Radius of gyration: 20.93 Å; Cα contacts (8 Å, |Δi|>4): 101; chains: 2; bounding box: 48×50×52 Å

pLDDT: mean 71.58, std 24.69, range [20.39, 98.19]